Protein AF-A0A7S2EH54-F1 (afdb_monomer_lite)

pLDDT: mean 88.61, std 12.9, range [36.78, 98.75]

Organism: Trieres chinensis (NCBI:txid1514140)

InterPro domains:
  IPR021259 Protein of unknown function DUF2817 [PF10994] (15-222)

Structure (mmCIF, N/CA/C/O backbone):
data_AF-A0A7S2EH54-F1
#
_entry.id   AF-A0A7S2EH54-F1
#
loop_
_atom_site.group_PDB
_atom_site.id
_atom_site.type_symbol
_atom_site.label_atom_id
_atom_site.label_alt_id
_atom_site.label_comp_id
_atom_site.label_asym_id
_atom_site.label_entity_id
_atom_site.label_seq_id
_atom_site.pdbx_PDB_ins_code
_atom_site.Cartn_x
_atom_site.Cartn_y
_atom_site.Cartn_z
_atom_site.occupancy
_atom_site.B_iso_or_equiv
_atom_site.auth_seq_id
_atom_site.auth_comp_id
_atom_site.auth_asym_id
_atom_site.auth_atom_id
_atom_site.pdbx_PDB_model_num
ATOM 1 N N . THR A 1 1 ? 5.092 20.569 33.841 1.00 36.78 1 THR A N 1
ATOM 2 C CA . THR A 1 1 ? 4.070 20.486 32.777 1.00 36.78 1 THR A CA 1
ATOM 3 C C . THR A 1 1 ? 3.754 19.024 32.546 1.00 36.78 1 THR A C 1
ATOM 5 O O . THR A 1 1 ? 4.687 18.279 32.269 1.00 36.78 1 THR A O 1
ATOM 8 N N . PRO A 1 2 ? 2.509 18.553 32.732 1.00 40.72 2 PRO A N 1
ATOM 9 C CA . PRO A 1 2 ? 2.165 17.196 32.328 1.00 40.72 2 PRO A CA 1
ATOM 10 C C . PRO A 1 2 ? 2.279 17.125 30.803 1.00 40.72 2 PRO A C 1
ATOM 12 O O . PRO A 1 2 ? 1.856 18.047 30.107 1.00 40.72 2 PRO A O 1
ATOM 15 N N . ASN A 1 3 ? 2.919 16.073 30.308 1.00 41.09 3 ASN A N 1
ATOM 16 C CA . ASN A 1 3 ? 3.240 15.853 28.902 1.00 41.09 3 ASN A CA 1
ATOM 17 C C . ASN A 1 3 ? 1.941 15.531 28.133 1.00 41.09 3 ASN A C 1
ATOM 19 O O . ASN A 1 3 ? 1.553 14.376 27.985 1.00 41.09 3 ASN A O 1
ATOM 23 N N . LEU A 1 4 ? 1.200 16.572 27.754 1.00 43.97 4 LEU A N 1
ATOM 24 C CA . LEU A 1 4 ? -0.089 16.488 27.070 1.00 43.97 4 LEU A CA 1
ATOM 25 C C . LEU A 1 4 ? 0.141 16.177 25.582 1.00 43.97 4 LEU A C 1
ATOM 27 O O . LEU A 1 4 ? 0.595 17.036 24.835 1.00 43.97 4 LEU A O 1
ATOM 31 N N . GLY A 1 5 ? -0.180 14.951 25.154 1.00 53.94 5 GLY A N 1
ATOM 32 C CA . GLY A 1 5 ? -0.446 14.638 23.741 1.00 53.94 5 GLY A CA 1
ATOM 33 C C . GLY A 1 5 ? 0.639 13.899 22.952 1.00 53.94 5 GLY A C 1
ATOM 34 O O . GLY A 1 5 ? 0.428 13.616 21.775 1.00 53.94 5 GLY A O 1
ATOM 35 N N . ARG A 1 6 ? 1.784 13.537 23.546 1.00 59.50 6 ARG A N 1
ATOM 36 C CA . ARG A 1 6 ? 2.780 12.727 22.827 1.00 59.50 6 ARG A CA 1
ATOM 37 C C . ARG A 1 6 ? 2.358 11.257 22.827 1.00 59.50 6 ARG A C 1
ATOM 39 O O . ARG A 1 6 ? 2.316 10.617 23.873 1.00 59.50 6 ARG A O 1
ATOM 46 N N . ILE A 1 7 ? 2.059 10.717 21.647 1.00 62.12 7 ILE A N 1
ATOM 47 C CA . ILE A 1 7 ? 1.984 9.268 21.451 1.00 62.12 7 ILE A CA 1
ATOM 48 C C . ILE A 1 7 ? 3.420 8.749 21.536 1.00 62.12 7 ILE A C 1
ATOM 50 O O . ILE A 1 7 ? 4.220 8.992 20.630 1.00 62.12 7 ILE A O 1
ATOM 54 N N . ASP A 1 8 ? 3.763 8.069 22.630 1.00 59.09 8 ASP A N 1
ATOM 55 C CA . ASP A 1 8 ? 5.038 7.359 22.740 1.00 59.09 8 ASP A CA 1
ATOM 56 C C . ASP A 1 8 ? 5.025 6.153 21.794 1.00 59.09 8 ASP A C 1
ATOM 58 O O . ASP A 1 8 ? 4.597 5.047 22.125 1.00 59.09 8 ASP A O 1
ATOM 62 N N . ALA A 1 9 ? 5.481 6.392 20.568 1.00 58.97 9 ALA A N 1
ATOM 63 C CA . ALA A 1 9 ? 5.731 5.362 19.579 1.00 58.97 9 ALA A CA 1
ATOM 64 C C . ALA A 1 9 ? 7.143 4.802 19.795 1.00 58.97 9 ALA A C 1
ATOM 66 O O . ALA A 1 9 ? 8.074 5.181 19.086 1.00 58.97 9 ALA A O 1
ATOM 67 N N . GLU A 1 10 ? 7.329 3.913 20.778 1.00 66.81 10 GLU A N 1
ATOM 68 C CA . GLU A 1 10 ? 8.576 3.140 20.858 1.00 66.81 10 GLU A CA 1
ATOM 69 C C . GLU A 1 10 ? 8.753 2.347 19.543 1.00 66.81 10 GLU A C 1
ATOM 71 O O . GLU A 1 10 ? 7.925 1.469 19.250 1.00 66.81 10 GLU A O 1
ATOM 76 N N . PRO A 1 11 ? 9.800 2.622 18.730 1.00 62.00 11 PRO A N 1
ATOM 77 C CA . PRO A 1 11 ? 9.926 2.052 17.387 1.00 62.00 11 PRO A CA 1
ATOM 78 C C . PRO A 1 11 ? 9.959 0.521 17.402 1.00 62.00 11 PRO A C 1
ATOM 80 O O . PRO A 1 11 ? 9.222 -0.121 16.655 1.00 62.00 11 PRO A O 1
ATOM 83 N N . CYS A 1 12 ? 10.716 -0.070 18.331 1.00 62.31 12 CYS A N 1
ATOM 84 C CA . CYS A 1 12 ? 10.857 -1.523 18.459 1.00 62.31 12 CYS A CA 1
ATOM 85 C C . CYS A 1 12 ? 9.532 -2.244 18.743 1.00 62.31 12 CYS A C 1
ATOM 87 O O . CYS A 1 12 ? 9.410 -3.435 18.478 1.00 62.31 12 CYS A O 1
ATOM 89 N N . ARG A 1 13 ? 8.523 -1.539 19.273 1.00 74.06 13 ARG A N 1
ATOM 90 C CA . ARG A 1 13 ? 7.216 -2.135 19.568 1.00 74.06 13 ARG A CA 1
ATOM 91 C C . ARG A 1 13 ? 6.220 -1.988 18.425 1.00 74.06 13 ARG A C 1
ATOM 93 O O . ARG A 1 13 ? 5.207 -2.686 18.437 1.00 74.06 13 ARG A O 1
ATOM 100 N N . SER A 1 14 ? 6.449 -1.070 17.489 1.00 82.12 14 SER A N 1
ATOM 101 C CA . SER A 1 14 ? 5.441 -0.667 16.497 1.00 82.12 14 SER A CA 1
ATOM 102 C C . SER A 1 14 ? 5.774 -1.162 15.090 1.00 82.12 14 SER A C 1
ATOM 104 O O . SER A 1 14 ? 4.867 -1.537 14.355 1.00 82.12 14 SER A O 1
ATOM 106 N N . TYR A 1 15 ? 7.058 -1.247 14.735 1.00 92.00 15 TYR A N 1
ATOM 107 C CA . TYR A 1 15 ? 7.497 -1.787 13.445 1.00 92.00 15 TYR A CA 1
ATOM 108 C C . TYR A 1 15 ? 7.491 -3.309 13.432 1.00 92.00 15 TYR A C 1
ATOM 110 O O . TYR A 1 15 ? 7.870 -3.938 14.418 1.00 92.00 15 TYR A O 1
ATOM 118 N N . SER A 1 16 ? 7.081 -3.877 12.304 1.00 94.69 16 SER A N 1
ATOM 119 C CA . SER A 1 16 ? 7.008 -5.321 12.082 1.00 94.69 16 SER A CA 1
ATOM 120 C C . SER A 1 16 ? 7.876 -5.691 10.893 1.00 94.69 16 SER A C 1
ATOM 122 O O . SER A 1 16 ? 8.012 -4.890 9.966 1.00 94.69 16 SER A O 1
ATOM 124 N N . GLU A 1 17 ? 8.435 -6.893 10.906 1.00 94.12 17 GLU A N 1
ATOM 125 C CA . GLU A 1 17 ? 9.274 -7.379 9.813 1.00 94.12 17 GLU A CA 1
ATOM 126 C C . GLU A 1 17 ? 8.448 -8.084 8.745 1.00 94.12 17 GLU A C 1
ATOM 128 O O . GLU A 1 17 ? 8.834 -8.071 7.582 1.00 94.12 17 GLU A O 1
ATOM 133 N N . THR A 1 18 ? 7.295 -8.654 9.108 1.00 96.88 18 THR A N 1
ATOM 134 C CA . THR A 1 18 ? 6.418 -9.388 8.184 1.00 96.88 18 THR A CA 1
ATOM 135 C C . THR A 1 18 ? 4.992 -8.847 8.192 1.00 96.88 18 THR A C 1
ATOM 137 O O . THR A 1 18 ? 4.528 -8.283 9.185 1.00 96.88 18 THR A O 1
ATOM 140 N N . TYR A 1 19 ? 4.270 -9.031 7.083 1.00 97.50 19 TYR A N 1
ATOM 141 C CA . TYR A 1 19 ? 2.847 -8.688 6.996 1.00 97.50 19 TYR A CA 1
ATOM 142 C C . TYR A 1 19 ? 2.018 -9.368 8.096 1.00 97.50 19 TYR A C 1
ATOM 144 O O . TYR A 1 19 ? 1.168 -8.725 8.705 1.00 97.50 19 TYR A O 1
ATOM 152 N N . TRP A 1 20 ? 2.288 -10.644 8.388 1.00 97.19 20 TRP A N 1
ATOM 153 C CA . TRP A 1 20 ? 1.554 -11.408 9.401 1.00 97.19 20 TRP A CA 1
ATOM 154 C C . TRP A 1 20 ? 1.725 -10.820 10.798 1.00 97.19 20 TRP A C 1
ATOM 156 O O . TRP A 1 20 ? 0.748 -10.662 11.524 1.00 97.19 20 TRP A O 1
ATOM 166 N N . GLU A 1 21 ? 2.950 -10.430 11.143 1.00 97.06 21 GLU A N 1
ATOM 167 C CA . GLU A 1 21 ? 3.245 -9.750 12.400 1.00 97.06 21 GLU A CA 1
ATOM 168 C C . GLU A 1 21 ? 2.584 -8.364 12.467 1.00 97.06 21 GLU A C 1
ATOM 170 O O . GLU A 1 21 ? 1.984 -8.011 13.482 1.00 97.06 21 GLU A O 1
ATOM 175 N N . ALA A 1 22 ? 2.645 -7.591 11.378 1.00 97.62 22 ALA A N 1
ATOM 176 C CA . ALA A 1 22 ? 2.002 -6.282 11.297 1.00 97.62 22 ALA A CA 1
ATOM 177 C C . ALA A 1 22 ? 0.485 -6.386 11.499 1.00 97.62 22 ALA A C 1
ATOM 179 O O . ALA A 1 22 ? -0.103 -5.630 12.275 1.00 97.62 22 ALA A O 1
ATOM 180 N N . ARG A 1 23 ? -0.134 -7.371 10.841 1.00 97.88 23 ARG A N 1
ATOM 181 C CA . ARG A 1 23 ? -1.559 -7.673 10.951 1.00 97.88 23 ARG A CA 1
ATOM 182 C C . ARG A 1 23 ? -1.941 -8.075 12.369 1.00 97.88 23 ARG A C 1
ATOM 184 O O . ARG A 1 23 ? -2.878 -7.506 12.919 1.00 97.88 23 ARG A O 1
ATOM 191 N N . ASP A 1 24 ? -1.222 -9.020 12.964 1.00 97.62 24 ASP A N 1
ATOM 192 C CA . ASP A 1 24 ? -1.495 -9.484 14.326 1.00 97.62 24 ASP A CA 1
ATOM 193 C C . ASP A 1 24 ? -1.417 -8.336 15.344 1.00 97.62 24 ASP A C 1
ATOM 195 O O . ASP A 1 24 ? -2.324 -8.138 16.159 1.00 97.62 24 ASP A O 1
ATOM 199 N N . ARG A 1 25 ? -0.387 -7.490 15.231 1.00 97.50 25 ARG A N 1
ATOM 200 C CA . ARG A 1 25 ? -0.228 -6.306 16.085 1.00 97.50 25 ARG A CA 1
ATOM 201 C C . ARG A 1 25 ? -1.341 -5.283 15.877 1.00 97.50 25 ARG A C 1
ATOM 203 O O . ARG A 1 25 ? -1.807 -4.712 16.865 1.00 97.50 25 ARG A O 1
ATOM 210 N N . PHE A 1 26 ? -1.768 -5.051 14.635 1.00 98.25 26 PHE A N 1
ATOM 211 C CA . PHE A 1 26 ? -2.893 -4.167 14.325 1.00 98.25 26 PHE A CA 1
ATOM 212 C C . PHE A 1 26 ? -4.192 -4.682 14.947 1.00 98.25 26 PHE A C 1
ATOM 214 O O . PHE A 1 26 ? -4.840 -3.941 15.682 1.00 98.25 26 PHE A O 1
ATOM 221 N N . LEU A 1 27 ? -4.538 -5.954 14.729 1.00 98.44 27 LEU A N 1
ATOM 222 C CA . LEU A 1 27 ? -5.759 -6.565 15.264 1.00 98.44 27 LEU A CA 1
ATOM 223 C C . LEU A 1 27 ? -5.763 -6.593 16.794 1.00 98.44 27 LEU A C 1
ATOM 225 O O . LEU A 1 27 ? -6.768 -6.248 17.419 1.00 98.44 27 LEU A O 1
ATOM 229 N N . THR A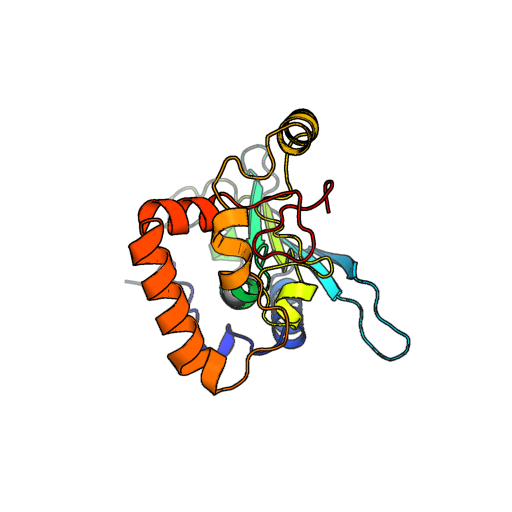 1 28 ? -4.627 -6.936 17.403 1.00 98.06 28 THR A N 1
ATOM 230 C CA . THR A 1 28 ? -4.459 -6.932 18.860 1.00 98.06 28 THR A CA 1
ATOM 231 C C . THR A 1 28 ? -4.644 -5.526 19.430 1.00 98.06 28 THR A C 1
ATOM 233 O O . THR A 1 28 ? -5.401 -5.336 20.382 1.00 98.06 28 THR A O 1
ATOM 236 N N . ALA A 1 29 ? -3.995 -4.518 18.838 1.00 96.88 29 ALA A N 1
ATOM 237 C CA . ALA A 1 29 ? -4.114 -3.135 19.291 1.00 96.88 29 ALA A CA 1
ATOM 238 C C . ALA A 1 29 ? -5.527 -2.570 19.068 1.00 96.88 29 ALA A C 1
ATOM 240 O O . ALA A 1 29 ? -6.046 -1.871 19.935 1.00 96.88 29 ALA A O 1
ATOM 241 N N . ALA A 1 30 ? -6.164 -2.899 17.943 1.00 97.81 30 ALA A N 1
ATOM 242 C CA . ALA A 1 30 ? -7.528 -2.488 17.627 1.00 97.81 30 ALA A CA 1
ATOM 243 C C . ALA A 1 30 ? -8.542 -3.089 18.605 1.00 97.81 30 ALA A C 1
ATOM 245 O O . ALA A 1 30 ? -9.389 -2.369 19.132 1.00 97.81 30 ALA A O 1
ATOM 246 N N . THR A 1 31 ? -8.401 -4.380 18.914 1.00 98.06 31 THR A N 1
ATOM 247 C CA . THR A 1 31 ? -9.229 -5.067 19.913 1.00 98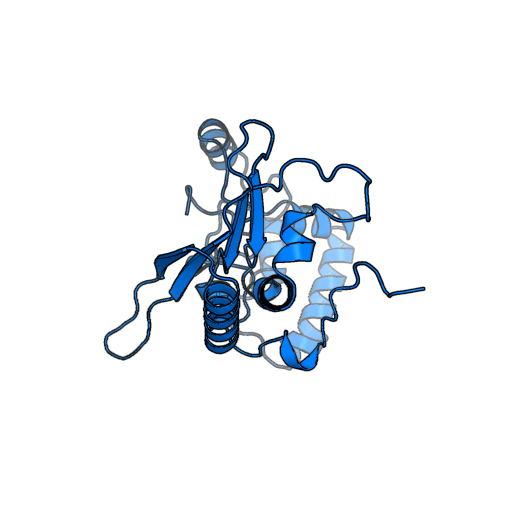.06 31 THR A CA 1
ATOM 248 C C . THR A 1 31 ? -9.057 -4.432 21.292 1.00 98.06 31 THR A C 1
ATOM 250 O O . THR A 1 31 ? -10.045 -4.121 21.953 1.00 98.06 31 THR A O 1
ATOM 253 N N . ALA A 1 32 ? -7.814 -4.166 21.711 1.00 96.31 32 ALA A N 1
ATOM 254 C CA . ALA A 1 32 ? -7.530 -3.504 22.986 1.00 96.31 32 ALA A CA 1
ATOM 255 C C . ALA A 1 32 ? -8.104 -2.077 23.061 1.00 96.31 32 ALA A C 1
ATOM 257 O O . ALA A 1 32 ? -8.493 -1.628 24.136 1.00 96.31 32 ALA A O 1
ATOM 258 N N . ALA A 1 33 ? -8.184 -1.375 21.929 1.00 94.56 33 ALA A N 1
ATOM 259 C CA . ALA A 1 33 ? -8.800 -0.055 21.829 1.00 94.56 33 ALA A CA 1
ATOM 260 C C . ALA A 1 33 ? -10.340 -0.095 21.759 1.00 94.56 33 ALA A C 1
ATOM 262 O O . ALA A 1 33 ? -10.970 0.961 21.720 1.00 94.56 33 ALA A O 1
ATOM 263 N N . GLY A 1 34 ? -10.951 -1.285 21.726 1.00 95.31 34 GLY A N 1
ATOM 264 C CA . GLY A 1 34 ? -12.399 -1.452 21.590 1.00 95.31 34 GLY A CA 1
ATOM 265 C C . GLY A 1 34 ? -12.934 -1.084 20.203 1.00 95.31 34 GLY A C 1
ATOM 266 O O . GLY A 1 34 ? -14.084 -0.665 20.091 1.00 95.31 34 GLY A O 1
ATOM 267 N N . ALA A 1 35 ? -12.109 -1.194 19.157 1.00 97.12 35 ALA A N 1
ATOM 268 C CA . ALA A 1 35 ? -12.536 -0.935 17.787 1.00 97.12 35 ALA A CA 1
ATOM 269 C C . ALA A 1 35 ? -13.420 -2.068 17.240 1.00 97.12 35 ALA A C 1
ATOM 271 O O . ALA A 1 35 ? -13.179 -3.2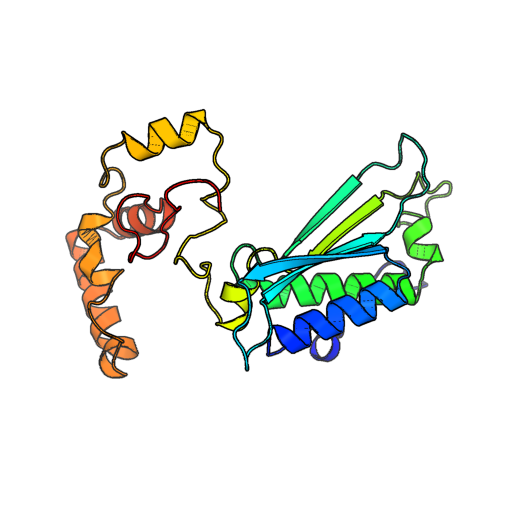48 17.499 1.00 97.12 35 ALA A O 1
ATOM 272 N N . GLU A 1 36 ? -14.400 -1.712 16.413 1.00 98.19 36 GLU A N 1
ATOM 273 C CA . GLU A 1 36 ? -15.131 -2.675 15.589 1.00 98.19 36 GLU A CA 1
ATOM 274 C C . GLU A 1 36 ? -14.221 -3.140 14.447 1.00 98.19 36 GLU A C 1
ATOM 276 O O . GLU A 1 36 ? -13.654 -2.313 13.729 1.00 98.19 36 GLU A O 1
ATOM 281 N N . LEU A 1 37 ? -14.070 -4.454 14.280 1.00 98.56 37 LEU A N 1
ATOM 282 C CA . LEU A 1 37 ? -13.158 -5.048 13.304 1.00 98.56 37 LEU A CA 1
ATOM 283 C C . LEU A 1 37 ? -13.913 -5.709 12.151 1.00 98.56 37 LEU A C 1
ATOM 285 O O . LEU A 1 37 ? -14.905 -6.407 12.349 1.00 98.56 37 LEU A O 1
ATOM 289 N N . THR A 1 38 ? -13.417 -5.518 10.934 1.00 98.44 38 THR A N 1
ATOM 290 C CA . THR A 1 38 ? -13.876 -6.223 9.731 1.00 98.44 38 THR A CA 1
ATOM 291 C C . THR A 1 38 ? -12.670 -6.620 8.893 1.00 98.44 38 THR A C 1
ATOM 293 O O . THR A 1 38 ? -11.814 -5.787 8.622 1.00 98.44 38 THR A O 1
ATOM 296 N N . SER A 1 39 ? -12.610 -7.876 8.458 1.00 98.00 39 SER A N 1
ATOM 297 C CA . SER A 1 39 ? -11.545 -8.382 7.587 1.00 98.00 39 SER A CA 1
ATOM 298 C C . SER A 1 39 ? -12.110 -8.695 6.207 1.00 98.00 39 SER A C 1
ATOM 300 O O . SER A 1 39 ? -13.075 -9.449 6.086 1.00 98.00 39 SER A O 1
ATOM 302 N N . LEU A 1 40 ? -11.499 -8.132 5.170 1.00 97.56 40 LEU A N 1
ATOM 303 C CA . LEU A 1 40 ? -11.848 -8.358 3.771 1.00 97.56 40 LEU A CA 1
ATOM 304 C C . LEU A 1 40 ? -10.774 -9.243 3.133 1.00 97.56 40 LEU A C 1
ATOM 306 O O . LEU A 1 40 ? -9.598 -8.885 3.141 1.00 97.56 40 LEU A O 1
ATOM 310 N N . GLU A 1 41 ? -11.157 -10.400 2.591 1.00 97.00 41 GLU A N 1
ATOM 311 C CA . GLU A 1 41 ? -10.250 -11.233 1.789 1.00 97.00 41 GLU A CA 1
ATOM 312 C C . GLU A 1 41 ? -9.933 -10.505 0.476 1.00 97.00 41 GLU A C 1
ATOM 314 O O . GLU A 1 41 ? -10.838 -10.243 -0.312 1.00 97.00 41 GLU A O 1
ATOM 319 N N . VAL A 1 42 ? -8.656 -10.169 0.260 1.00 96.31 42 VAL A N 1
ATOM 320 C CA . VAL A 1 42 ? -8.176 -9.523 -0.975 1.00 96.31 42 VAL A CA 1
ATOM 321 C C . VAL A 1 42 ? -7.615 -10.576 -1.919 1.00 96.31 42 VAL A C 1
ATOM 323 O O . VAL A 1 42 ? -8.005 -10.657 -3.077 1.00 96.31 42 VAL A O 1
ATOM 326 N N . VAL A 1 43 ? -6.739 -11.439 -1.400 1.00 96.00 43 VAL A N 1
ATOM 327 C CA . VAL A 1 43 ? -6.176 -12.559 -2.156 1.00 96.00 43 VAL A CA 1
ATOM 328 C C . VAL A 1 43 ? -6.420 -13.835 -1.374 1.00 96.00 43 VAL A C 1
ATOM 330 O O . VAL A 1 43 ? -5.953 -13.990 -0.242 1.00 96.00 43 VAL A O 1
ATOM 333 N N . ARG A 1 44 ? -7.151 -14.758 -1.994 1.00 94.12 44 ARG A N 1
ATOM 334 C CA . ARG A 1 44 ? -7.462 -16.056 -1.407 1.00 94.12 44 ARG A CA 1
ATOM 335 C C . ARG A 1 44 ? -6.203 -16.906 -1.246 1.00 94.12 44 ARG A C 1
ATOM 337 O O . ARG A 1 44 ? -5.420 -17.059 -2.182 1.00 94.12 44 ARG A O 1
ATOM 344 N N . GLY A 1 45 ? -6.053 -17.490 -0.064 1.00 88.81 45 GLY A N 1
ATOM 345 C CA . GLY A 1 45 ? -5.010 -18.452 0.256 1.00 88.81 45 GLY A CA 1
ATOM 346 C C . GLY A 1 45 ? -5.202 -19.801 -0.440 1.00 88.81 45 GLY A C 1
ATOM 347 O O . GLY A 1 45 ? -6.293 -20.160 -0.889 1.00 88.81 45 GLY A O 1
ATOM 348 N N . GLY A 1 46 ? -4.117 -20.564 -0.540 1.00 86.69 46 GLY A N 1
ATOM 349 C CA . GLY A 1 46 ? -4.142 -21.947 -1.002 1.00 86.69 46 GLY A CA 1
ATOM 350 C C . GLY A 1 46 ? -4.480 -22.920 0.128 1.00 86.69 46 GLY A C 1
ATOM 351 O O . GLY A 1 46 ? -4.725 -22.535 1.265 1.00 86.69 46 GLY A O 1
ATOM 352 N N . LYS A 1 47 ? -4.433 -24.222 -0.172 1.00 84.38 47 LYS A N 1
ATOM 353 C CA . LYS A 1 47 ? -4.660 -25.286 0.823 1.00 84.38 47 LYS A CA 1
ATOM 354 C C . LYS A 1 47 ? -3.728 -25.175 2.040 1.00 84.38 47 LYS A C 1
ATOM 356 O O . LYS A 1 47 ? -4.162 -25.436 3.156 1.00 84.38 47 LYS A O 1
ATOM 361 N N . ASP A 1 48 ? -2.483 -24.765 1.802 1.00 87.25 48 ASP A N 1
ATOM 362 C CA . ASP A 1 48 ? -1.421 -24.689 2.810 1.00 87.25 48 ASP A CA 1
ATOM 363 C C . ASP A 1 48 ? -0.909 -23.250 3.027 1.00 87.25 48 ASP A C 1
ATOM 365 O O . ASP A 1 48 ? 0.116 -23.050 3.677 1.00 87.25 48 ASP A O 1
ATOM 369 N N . SER A 1 49 ? -1.590 -22.233 2.477 1.00 85.19 49 SER A N 1
ATOM 370 C CA . SER A 1 49 ? -1.201 -20.827 2.641 1.00 85.19 49 SER A CA 1
ATOM 371 C C . SER A 1 49 ? -2.379 -19.953 3.082 1.00 85.19 49 SER A C 1
ATOM 373 O O . SER A 1 49 ? -3.471 -20.072 2.531 1.00 85.19 49 SER A O 1
ATOM 375 N N . PRO A 1 50 ? -2.185 -19.062 4.070 1.00 91.31 50 PRO A N 1
ATOM 376 C CA . PRO A 1 50 ? -3.240 -18.160 4.527 1.00 91.31 50 PRO A CA 1
ATOM 377 C C . PRO A 1 50 ? -3.622 -17.127 3.455 1.00 91.31 50 PRO A C 1
ATOM 379 O O . PRO A 1 50 ? -2.784 -16.708 2.655 1.00 91.31 50 PRO A O 1
ATOM 382 N N . SER A 1 51 ? -4.885 -16.689 3.468 1.00 96.00 51 SER A N 1
ATOM 383 C CA . SER A 1 51 ? -5.358 -15.563 2.653 1.00 96.00 51 SER A CA 1
ATOM 384 C C . SER A 1 51 ? -4.726 -14.243 3.100 1.00 96.00 51 SER A C 1
ATOM 386 O O . SER A 1 51 ? -4.498 -14.022 4.291 1.00 96.00 51 SER A O 1
ATOM 388 N N . TYR A 1 52 ? -4.510 -13.334 2.151 1.00 97.88 52 TYR A N 1
ATOM 389 C CA . TYR A 1 52 ? -4.135 -11.952 2.433 1.00 97.88 52 TYR A CA 1
ATOM 390 C C . TYR A 1 52 ? -5.394 -11.104 2.602 1.00 97.88 52 TYR A C 1
ATOM 392 O O . TYR A 1 52 ? -6.253 -11.065 1.716 1.00 97.88 52 TYR A O 1
ATOM 400 N N . THR A 1 53 ? -5.499 -10.414 3.734 1.00 98.19 53 THR A N 1
ATOM 401 C CA . THR A 1 53 ? -6.684 -9.634 4.100 1.00 98.19 53 THR A CA 1
ATOM 402 C C . THR A 1 53 ? -6.381 -8.153 4.276 1.00 98.19 53 THR A C 1
ATOM 404 O O . THR A 1 53 ? -5.312 -7.764 4.751 1.00 98.19 53 THR A O 1
ATOM 407 N N . MET A 1 54 ? -7.365 -7.331 3.933 1.00 98.56 54 MET A N 1
ATOM 408 C CA . MET A 1 54 ? -7.453 -5.936 4.337 1.00 98.56 54 MET A CA 1
ATOM 409 C C . MET A 1 54 ? -8.328 -5.864 5.587 1.00 98.56 54 MET A C 1
ATOM 411 O O . MET A 1 54 ? -9.519 -6.163 5.542 1.00 98.56 54 MET A O 1
ATOM 415 N N . ASP A 1 55 ? -7.734 -5.495 6.711 1.00 98.62 55 ASP A N 1
ATOM 416 C CA . ASP A 1 55 ? -8.407 -5.379 7.996 1.00 98.62 55 ASP A CA 1
ATOM 417 C C . ASP A 1 55 ? -8.777 -3.913 8.264 1.00 98.62 55 ASP A C 1
ATOM 419 O O . ASP A 1 55 ? -7.973 -2.996 8.093 1.00 98.62 55 ASP A O 1
ATOM 423 N N . VAL A 1 56 ? -10.018 -3.685 8.677 1.00 98.75 56 VAL A N 1
ATOM 424 C CA . VAL A 1 56 ? -10.583 -2.368 8.966 1.00 98.75 56 VAL A CA 1
ATOM 425 C C . VAL A 1 56 ? -10.944 -2.309 10.441 1.00 98.75 56 VAL A C 1
ATOM 427 O O . VAL A 1 56 ? -11.702 -3.150 10.922 1.00 98.75 56 VAL A O 1
ATOM 430 N N . ALA A 1 57 ? -10.412 -1.315 11.149 1.00 98.56 57 ALA A N 1
ATOM 431 C CA . ALA A 1 57 ? -10.751 -1.022 12.537 1.00 98.56 57 ALA A CA 1
ATOM 432 C C . ALA A 1 57 ? -11.516 0.301 12.622 1.00 98.56 57 ALA A C 1
ATOM 434 O O . ALA A 1 57 ? -11.039 1.324 12.127 1.00 98.56 57 ALA A O 1
ATOM 435 N N . VAL A 1 58 ? -12.681 0.292 13.268 1.00 97.75 58 VAL A N 1
ATOM 436 C CA . VAL A 1 58 ? -13.533 1.471 13.445 1.00 97.75 58 VAL A CA 1
ATOM 437 C C . VAL A 1 58 ? -13.639 1.817 14.926 1.00 97.75 58 VAL A C 1
ATOM 439 O O . VAL A 1 58 ? -14.227 1.077 15.711 1.00 97.75 58 VAL A O 1
ATOM 442 N N . LEU A 1 59 ? -13.098 2.972 15.307 1.00 93.75 59 LEU A N 1
ATOM 443 C CA . LEU A 1 59 ? -13.332 3.590 16.610 1.00 93.75 59 LEU A CA 1
ATOM 444 C C . LEU A 1 59 ? -14.488 4.575 16.468 1.00 93.75 59 LEU A C 1
ATOM 446 O O . LEU A 1 59 ? -14.372 5.579 15.762 1.00 93.75 59 LEU A O 1
ATOM 450 N N . ARG A 1 60 ? -15.615 4.281 17.117 1.00 91.00 60 ARG A N 1
ATOM 451 C CA . ARG A 1 60 ? -16.806 5.131 17.040 1.00 91.00 60 ARG A CA 1
ATOM 452 C C . ARG A 1 60 ? -16.570 6.478 17.716 1.00 91.00 60 ARG A C 1
ATOM 454 O O . ARG A 1 60 ? -16.047 6.552 18.828 1.00 91.00 60 ARG A O 1
ATOM 461 N N . GLY A 1 61 ? -16.981 7.527 17.008 1.00 88.00 61 GLY A N 1
ATOM 462 C CA . GLY A 1 61 ? -16.997 8.897 17.499 1.00 88.00 61 GLY A CA 1
ATOM 463 C C . GLY A 1 61 ? -18.046 9.126 18.587 1.00 88.00 61 GLY A C 1
ATOM 464 O O . GLY A 1 61 ? -18.744 8.206 19.011 1.00 88.00 61 GLY A O 1
ATOM 465 N N . SER A 1 62 ? -18.226 10.381 18.994 1.00 82.88 62 SER A N 1
ATOM 466 C CA . SER A 1 62 ? -19.236 10.767 19.992 1.00 82.88 62 SER A CA 1
ATOM 467 C C . SER A 1 62 ? -20.689 10.628 19.511 1.00 82.88 62 SER A C 1
ATOM 469 O O . SER A 1 62 ? -21.605 10.857 20.295 1.00 82.88 62 SER A O 1
ATOM 471 N N . GLY A 1 63 ? -20.916 10.279 18.239 1.00 74.69 63 GLY A N 1
ATOM 472 C CA . GLY A 1 63 ? -22.254 10.096 17.662 1.00 74.69 63 GLY A CA 1
ATOM 473 C C . GLY A 1 63 ? -23.018 11.398 17.393 1.00 74.69 63 GLY A C 1
ATOM 474 O O . GLY A 1 63 ? -24.162 11.345 16.958 1.00 74.69 63 GLY A O 1
ATOM 475 N N . ASP A 1 64 ? -22.395 12.554 17.629 1.00 76.62 64 ASP A N 1
ATOM 476 C CA . ASP A 1 64 ? -22.928 13.871 17.264 1.00 76.62 64 ASP A CA 1
ATOM 477 C C . ASP A 1 64 ? -22.815 14.065 15.742 1.00 76.62 64 ASP A C 1
ATOM 479 O O . ASP A 1 64 ? -21.795 13.701 15.154 1.00 76.62 64 ASP A O 1
ATOM 483 N N . GLU A 1 65 ? -23.808 14.671 15.092 1.00 69.38 65 GLU A N 1
ATOM 484 C CA . GLU A 1 65 ? -23.771 15.006 13.657 1.00 69.38 65 GLU A CA 1
ATOM 485 C C . GLU A 1 65 ? -22.515 15.805 13.264 1.00 69.38 65 GLU A C 1
ATOM 487 O O . GLU A 1 65 ? -22.029 15.705 12.138 1.00 69.38 65 GLU A O 1
ATOM 492 N N . LYS A 1 66 ? -21.946 16.564 14.207 1.00 72.62 66 LYS A N 1
ATOM 493 C CA . LYS A 1 66 ? -20.736 17.375 14.012 1.00 72.62 66 LYS A CA 1
ATOM 494 C C . LYS A 1 66 ? -19.421 16.616 14.218 1.00 72.62 66 LYS A C 1
ATOM 496 O O . LYS A 1 66 ? -18.366 17.196 13.978 1.00 72.62 66 LYS A O 1
ATOM 501 N N . SER A 1 67 ? -19.459 15.360 14.672 1.00 77.75 67 SER A N 1
ATOM 502 C CA . SER A 1 67 ? -18.254 14.575 14.992 1.00 77.75 67 SER A CA 1
ATOM 503 C C . SER A 1 67 ? -17.374 14.298 13.770 1.00 77.75 67 SER A C 1
ATOM 505 O O . SER A 1 67 ? -16.155 14.338 13.879 1.00 77.75 67 SER A O 1
ATOM 507 N N . GLY A 1 68 ? -17.958 14.091 12.589 1.00 87.75 68 GLY A N 1
ATOM 508 C CA . GLY A 1 68 ? -17.207 13.823 11.362 1.00 87.75 68 GLY A CA 1
ATOM 509 C C . GLY A 1 68 ? -16.557 12.431 11.309 1.00 87.75 68 GLY A C 1
ATOM 510 O O . GLY A 1 68 ? -16.708 11.592 12.202 1.00 87.75 68 GLY A O 1
ATOM 511 N N . LEU A 1 69 ? -15.844 12.177 10.210 1.00 91.38 69 LEU A N 1
ATOM 512 C CA . LEU A 1 69 ? -15.209 10.899 9.890 1.00 91.38 69 LEU A CA 1
ATOM 513 C C . LEU A 1 69 ? -13.761 11.133 9.456 1.00 91.38 69 LEU A C 1
ATOM 515 O O . LEU A 1 69 ? -13.504 11.916 8.542 1.00 91.38 69 LEU A O 1
ATOM 519 N N . VAL A 1 70 ? -12.831 10.407 10.069 1.00 93.88 70 VAL A N 1
ATOM 520 C CA . VAL A 1 70 ? -11.427 10.357 9.652 1.00 93.88 70 VAL A CA 1
ATOM 521 C C . VAL A 1 70 ? -11.129 8.959 9.138 1.00 93.88 70 VAL A C 1
ATOM 523 O O . VAL A 1 70 ? -11.306 7.979 9.858 1.00 93.88 70 VAL A O 1
ATOM 526 N N . VAL A 1 71 ? -10.642 8.865 7.902 1.00 96.94 71 VAL A N 1
ATOM 527 C CA . VAL A 1 71 ? -10.163 7.608 7.321 1.00 96.94 71 VAL A CA 1
ATOM 528 C C . VAL A 1 71 ? -8.649 7.682 7.186 1.00 96.94 71 VAL A C 1
ATOM 530 O O . VAL A 1 71 ? -8.127 8.572 6.517 1.00 96.94 71 VAL A O 1
ATOM 533 N N . HIS A 1 72 ? -7.944 6.734 7.797 1.00 97.50 72 HIS A N 1
ATOM 534 C CA . HIS A 1 72 ? -6.511 6.549 7.619 1.00 97.50 72 HIS A CA 1
ATOM 535 C C . HIS A 1 72 ? -6.242 5.167 7.030 1.00 97.50 72 HIS A C 1
ATOM 537 O O . HIS A 1 72 ? -6.276 4.146 7.718 1.00 97.50 72 HIS A O 1
ATOM 543 N N . SER A 1 73 ? -5.872 5.139 5.755 1.00 97.31 73 SER A N 1
ATOM 544 C CA . SER A 1 73 ? -5.399 3.936 5.072 1.00 97.31 73 SER A CA 1
ATOM 545 C C . SER A 1 73 ? -3.881 3.808 5.123 1.00 97.31 73 SER A C 1
ATOM 547 O O . SER A 1 73 ? -3.173 4.815 5.093 1.00 97.31 73 SER A O 1
ATOM 549 N N . SER A 1 74 ? -3.376 2.579 5.167 1.00 97.12 74 SER A N 1
ATOM 550 C CA . SER A 1 74 ? -1.953 2.264 5.036 1.00 97.12 74 SER A CA 1
ATOM 551 C C . SER A 1 74 ? -1.713 1.256 3.911 1.00 97.12 74 SER A C 1
ATOM 553 O O . SER A 1 74 ? -2.614 0.525 3.502 1.00 97.12 74 SER A O 1
ATOM 555 N N . GLY A 1 75 ? -0.486 1.242 3.383 1.00 97.00 75 GLY A N 1
ATOM 556 C CA . GLY A 1 75 ? -0.025 0.213 2.453 1.00 97.00 75 GLY A CA 1
ATOM 557 C C . GLY A 1 75 ? -0.745 0.178 1.108 1.00 97.00 75 GLY A C 1
ATOM 558 O O . GLY A 1 75 ? -0.992 -0.907 0.605 1.00 97.00 75 GLY A O 1
ATOM 559 N N . VAL A 1 76 ? -1.075 1.330 0.512 1.00 97.50 76 VAL A N 1
ATOM 560 C CA . VAL A 1 76 ? -1.468 1.387 -0.915 1.00 97.50 76 VAL A CA 1
ATOM 561 C C . VAL A 1 76 ? -0.304 0.893 -1.780 1.00 97.50 76 VAL A C 1
ATOM 563 O O . VAL A 1 76 ? -0.469 0.021 -2.630 1.00 97.50 76 VAL A O 1
ATOM 566 N N . HIS A 1 77 ? 0.904 1.382 -1.487 1.00 97.50 77 HIS A N 1
ATOM 567 C CA . HIS A 1 77 ? 2.125 0.679 -1.853 1.00 97.50 77 HIS A CA 1
ATOM 568 C C . HIS A 1 77 ? 2.447 -0.328 -0.758 1.00 97.50 77 HIS A C 1
ATOM 570 O O . HIS A 1 77 ? 2.690 0.061 0.385 1.00 97.50 77 HIS A O 1
ATOM 576 N N . GLY A 1 78 ? 2.475 -1.611 -1.104 1.00 97.50 78 GLY A N 1
ATOM 577 C CA . GLY A 1 78 ? 2.585 -2.677 -0.113 1.00 97.50 78 GLY A CA 1
ATOM 578 C C . GLY A 1 78 ? 3.795 -2.530 0.818 1.00 97.50 78 GLY A C 1
ATOM 579 O O . GLY A 1 78 ? 3.646 -2.530 2.036 1.00 97.50 78 GLY A O 1
ATOM 580 N N . VAL A 1 79 ? 4.989 -2.313 0.260 1.00 96.69 79 VAL A N 1
ATOM 581 C CA . VAL A 1 79 ? 6.242 -2.159 1.026 1.00 96.69 79 VAL A CA 1
ATOM 582 C C . VAL A 1 79 ? 6.240 -0.962 1.988 1.00 96.69 79 VAL A C 1
ATOM 584 O O . VAL A 1 79 ? 6.877 -1.006 3.034 1.00 96.69 79 VAL A O 1
ATOM 587 N N . GLU A 1 80 ? 5.491 0.097 1.683 1.00 97.12 80 GLU A N 1
ATOM 588 C CA . GLU A 1 80 ? 5.346 1.272 2.559 1.00 97.12 80 GLU A CA 1
ATOM 589 C C . GLU A 1 80 ? 4.308 1.019 3.675 1.00 97.12 80 GLU A C 1
ATOM 591 O O . GLU A 1 80 ? 4.192 1.794 4.629 1.00 97.12 80 GLU A O 1
ATOM 596 N N . GLY A 1 81 ? 3.573 -0.097 3.588 1.00 97.25 81 GLY A N 1
ATOM 597 C CA . GLY A 1 81 ? 2.586 -0.536 4.567 1.00 97.25 81 GLY A CA 1
ATOM 598 C C . GLY A 1 81 ? 3.167 -0.779 5.955 1.00 97.25 81 GLY A C 1
ATOM 599 O O . GLY A 1 81 ? 2.479 -0.513 6.932 1.00 97.25 81 GLY A O 1
ATOM 600 N N . TYR A 1 82 ? 4.439 -1.176 6.077 1.00 97.56 82 TYR A N 1
ATOM 601 C CA . TYR A 1 82 ? 5.088 -1.389 7.380 1.00 97.56 82 TYR A CA 1
ATOM 602 C C . TYR A 1 82 ? 5.163 -0.108 8.216 1.00 97.56 82 TYR A C 1
ATOM 604 O O . TYR A 1 82 ? 4.833 -0.117 9.402 1.00 97.56 82 TYR A O 1
ATOM 612 N N . SER A 1 83 ? 5.533 1.012 7.591 1.00 96.12 83 SER A N 1
ATOM 613 C CA . SER A 1 83 ? 5.577 2.314 8.260 1.00 96.12 83 SER A CA 1
ATOM 614 C C . SER A 1 83 ? 4.177 2.801 8.629 1.00 96.12 83 SER A C 1
ATOM 616 O O . SER A 1 83 ? 3.957 3.245 9.753 1.00 96.12 83 SER A O 1
ATOM 618 N N . GLY A 1 84 ? 3.210 2.679 7.712 1.00 96.56 84 GLY A N 1
ATOM 619 C CA . GLY A 1 84 ? 1.821 3.065 7.985 1.00 96.56 84 GLY A CA 1
ATOM 620 C C . GLY A 1 84 ? 1.165 2.206 9.070 1.00 96.56 84 GLY A C 1
ATOM 621 O O . GLY A 1 84 ? 0.477 2.731 9.943 1.00 96.56 84 GLY A O 1
ATOM 622 N N . SER A 1 85 ? 1.436 0.902 9.062 1.00 97.62 85 SER A N 1
ATOM 623 C CA . SER A 1 85 ? 0.995 -0.047 10.085 1.00 97.62 85 SER A CA 1
ATOM 624 C C . SER A 1 85 ? 1.549 0.314 11.459 1.00 97.62 85 SER A C 1
ATOM 626 O O . SER A 1 85 ? 0.791 0.397 12.423 1.00 97.62 85 SER A O 1
ATOM 628 N N . ALA A 1 86 ? 2.843 0.637 11.549 1.00 96.69 86 ALA A N 1
ATOM 629 C CA . ALA A 1 86 ? 3.456 1.052 12.806 1.00 96.69 86 ALA A CA 1
ATOM 630 C C . ALA A 1 86 ? 2.779 2.301 13.400 1.00 96.69 86 ALA A C 1
ATOM 632 O O . ALA A 1 86 ? 2.525 2.345 14.605 1.00 96.69 86 ALA A O 1
ATOM 633 N N . VAL A 1 87 ? 2.436 3.288 12.562 1.00 96.19 87 VAL A N 1
ATOM 634 C CA . VAL A 1 87 ? 1.688 4.487 12.984 1.00 96.19 87 VAL A CA 1
ATOM 635 C C . VAL A 1 87 ? 0.296 4.115 13.500 1.00 96.19 87 VAL A C 1
ATOM 637 O O . VAL A 1 87 ? -0.088 4.550 14.587 1.00 96.19 87 VAL A O 1
ATOM 640 N N . GLN A 1 88 ? -0.440 3.274 12.767 1.00 97.19 88 GLN A N 1
ATOM 641 C CA . GLN A 1 88 ? -1.772 2.809 13.169 1.00 97.19 88 GLN A CA 1
ATOM 642 C C . GLN A 1 88 ? -1.729 2.033 14.496 1.00 97.19 88 GLN A C 1
ATOM 644 O O . GLN A 1 88 ? -2.530 2.302 15.389 1.00 97.19 88 GLN A O 1
ATOM 649 N N . VAL A 1 89 ? -0.767 1.122 14.670 1.00 97.19 89 VAL A N 1
ATOM 650 C CA . VAL A 1 89 ? -0.571 0.346 15.907 1.00 97.19 89 VAL A CA 1
ATOM 651 C C . VAL A 1 89 ? -0.235 1.256 17.089 1.00 97.19 89 VAL A C 1
ATOM 653 O O . VAL A 1 89 ? -0.805 1.090 18.168 1.00 97.19 89 VAL A O 1
ATOM 656 N N . ALA A 1 90 ? 0.671 2.221 16.908 1.00 94.75 90 ALA A N 1
ATOM 657 C CA . ALA A 1 90 ? 1.032 3.170 17.961 1.00 94.75 90 ALA A CA 1
ATOM 658 C C . ALA A 1 90 ? -0.177 4.013 18.396 1.00 94.75 90 ALA A C 1
ATOM 660 O O . ALA A 1 90 ? -0.427 4.169 19.593 1.00 94.75 90 ALA A O 1
ATOM 661 N N . PHE A 1 91 ? -0.964 4.491 17.430 1.00 93.69 91 PHE A N 1
ATOM 662 C CA . PHE A 1 91 ? -2.202 5.215 17.692 1.00 93.69 91 PHE A CA 1
ATOM 663 C C . PHE A 1 91 ? -3.224 4.361 18.458 1.00 93.69 91 PHE A C 1
ATOM 665 O O . PHE A 1 91 ? -3.719 4.787 19.501 1.00 93.69 91 PHE A O 1
ATOM 672 N N . LEU A 1 92 ? -3.495 3.137 17.997 1.00 95.06 92 LEU A N 1
ATOM 673 C CA . LEU A 1 92 ? -4.449 2.225 18.636 1.00 95.06 92 LEU A CA 1
ATOM 674 C C . LEU A 1 92 ? -4.046 1.878 20.073 1.00 95.06 92 LEU A C 1
ATOM 676 O O . LEU A 1 92 ? -4.879 1.893 20.975 1.00 95.06 92 LEU A O 1
ATOM 680 N N . ARG A 1 93 ? -2.757 1.633 20.326 1.00 93.88 93 ARG A N 1
ATOM 681 C CA . ARG A 1 93 ? -2.256 1.399 21.689 1.00 93.88 93 ARG A CA 1
ATOM 682 C C . ARG A 1 93 ? -2.404 2.624 22.579 1.00 93.88 93 ARG A C 1
ATOM 684 O O . ARG A 1 93 ? -2.759 2.482 23.746 1.00 93.88 93 ARG A O 1
ATOM 691 N N . HIS A 1 94 ? -2.148 3.818 22.047 1.00 90.00 94 HIS A N 1
ATOM 692 C CA . HIS A 1 94 ? -2.395 5.044 22.797 1.00 90.00 94 HIS A CA 1
ATOM 693 C C . HIS A 1 94 ? -3.877 5.186 23.145 1.00 90.00 94 HIS A C 1
ATOM 695 O O . HIS A 1 94 ? -4.188 5.496 24.293 1.00 90.00 94 HIS A O 1
ATOM 701 N N . ALA A 1 95 ? -4.769 4.900 22.193 1.00 89.94 95 ALA A N 1
ATOM 702 C CA . ALA A 1 95 ? -6.210 4.929 22.403 1.00 89.94 95 ALA A CA 1
ATOM 703 C C . ALA A 1 95 ? -6.672 3.923 23.467 1.00 89.94 95 ALA A C 1
ATOM 705 O O . ALA A 1 95 ? -7.458 4.286 24.337 1.00 89.94 95 ALA A O 1
ATOM 706 N N . ALA A 1 96 ? -6.129 2.703 23.455 1.00 91.69 96 ALA A N 1
ATOM 707 C CA . ALA A 1 96 ? -6.414 1.681 24.461 1.00 91.69 96 ALA A CA 1
ATOM 708 C C . ALA A 1 96 ? -5.981 2.110 25.874 1.00 91.69 96 ALA A C 1
ATOM 710 O O . ALA A 1 96 ? -6.723 1.936 26.837 1.00 91.69 96 ALA A O 1
ATOM 711 N N . SER A 1 97 ? -4.793 2.708 26.002 1.00 90.06 97 SER A N 1
ATOM 712 C CA . SER A 1 97 ? -4.259 3.155 27.296 1.00 90.06 97 SER A CA 1
ATOM 713 C C . SER A 1 97 ? -4.857 4.478 27.784 1.00 90.06 97 SER A C 1
ATOM 715 O O . SER A 1 97 ? -4.790 4.778 28.973 1.00 90.06 97 SER A O 1
ATOM 717 N N . ASN A 1 98 ? -5.415 5.293 26.883 1.00 85.25 98 ASN A N 1
ATOM 718 C CA . ASN A 1 98 ? -5.904 6.642 27.178 1.00 85.25 98 ASN A CA 1
ATOM 719 C C . ASN A 1 98 ? -7.276 6.899 26.520 1.00 85.25 98 ASN A C 1
ATOM 721 O O . ASN A 1 98 ? -7.429 7.852 25.753 1.00 85.25 98 ASN A O 1
ATOM 725 N N . PRO A 1 99 ? -8.315 6.100 26.815 1.00 79.62 99 PRO A N 1
ATOM 726 C CA . PRO A 1 99 ? -9.612 6.217 26.137 1.00 79.62 99 PRO A CA 1
ATOM 727 C C . PRO A 1 99 ? -10.242 7.610 26.304 1.00 79.62 99 PRO A C 1
ATOM 729 O O . PRO A 1 99 ? -10.888 8.142 25.401 1.00 79.62 99 PRO A O 1
ATOM 732 N N . GLU A 1 100 ? -9.994 8.243 27.449 1.00 76.38 100 GLU A N 1
ATOM 733 C CA . GLU A 1 100 ? -10.483 9.577 27.778 1.00 76.38 100 GLU A CA 1
ATOM 734 C C . GLU A 1 100 ? -9.716 10.716 27.089 1.00 76.38 100 GLU A C 1
ATOM 736 O O . GLU A 1 100 ? -10.267 11.810 26.969 1.00 76.38 100 GLU A O 1
ATOM 741 N N . SER A 1 101 ? -8.467 10.501 26.645 1.00 71.31 101 SER A N 1
ATOM 742 C CA . SER A 1 101 ? -7.708 11.523 25.902 1.00 71.31 101 SER A CA 1
ATOM 743 C C . SER A 1 101 ? -8.202 11.620 24.462 1.00 71.31 101 SER A C 1
ATOM 745 O O . SER A 1 101 ? -8.397 12.719 23.947 1.00 71.31 101 SER A O 1
ATOM 747 N N . ILE A 1 102 ? -8.481 10.466 23.852 1.00 70.00 102 ILE A N 1
ATOM 748 C CA . ILE A 1 102 ? -9.027 10.352 22.503 1.00 70.00 102 ILE A CA 1
ATOM 749 C C . ILE A 1 102 ? -10.410 11.010 22.436 1.00 70.00 102 ILE A C 1
ATOM 751 O O . ILE A 1 102 ? -10.644 11.869 21.591 1.00 70.00 102 ILE A O 1
ATOM 755 N N . ARG A 1 103 ? -11.296 10.708 23.394 1.00 66.88 103 ARG A N 1
ATOM 756 C CA . ARG A 1 103 ? -12.653 11.285 23.465 1.00 66.88 103 ARG A CA 1
ATOM 757 C C . ARG A 1 103 ? -12.687 12.798 23.678 1.00 66.88 103 ARG A C 1
ATOM 759 O O . ARG A 1 103 ? -13.672 13.431 23.313 1.00 66.88 103 ARG A O 1
ATOM 766 N N . ARG A 1 104 ? -11.637 13.379 24.266 1.00 62.28 104 ARG A N 1
ATOM 767 C CA . ARG A 1 104 ? -11.528 14.823 24.525 1.00 62.28 104 ARG A CA 1
ATOM 768 C C . ARG A 1 104 ? -10.878 15.607 23.380 1.00 62.28 104 ARG A C 1
ATOM 770 O O . ARG A 1 104 ? -10.572 16.773 23.568 1.00 62.28 104 ARG A O 1
ATOM 777 N N . GLY A 1 105 ? -10.665 15.009 22.207 1.00 55.50 105 GLY A N 1
ATOM 778 C CA . GLY A 1 105 ? -10.342 15.766 20.991 1.00 55.50 105 GLY A CA 1
ATOM 779 C C . GLY A 1 105 ? -9.017 16.540 21.002 1.00 55.50 105 GLY A C 1
ATOM 780 O O . GLY A 1 105 ? -8.873 17.457 20.203 1.00 55.50 105 GLY A O 1
ATOM 781 N N . GLY A 1 106 ? -8.058 16.170 21.858 1.00 54.66 106 GLY A N 1
ATOM 782 C CA . GLY A 1 106 ? -6.769 16.861 21.960 1.00 54.66 106 GLY A CA 1
ATOM 783 C C . GLY A 1 106 ? -6.859 18.269 22.570 1.00 54.66 106 GLY A C 1
ATOM 784 O O . GLY A 1 106 ? -7.879 18.942 22.535 1.00 54.66 106 GLY A O 1
ATOM 785 N N . ASP A 1 107 ? -5.749 18.706 23.159 1.00 48.41 107 ASP A N 1
ATOM 786 C CA . ASP A 1 107 ? -5.452 20.119 23.441 1.00 48.41 107 ASP A CA 1
ATOM 787 C C . ASP A 1 107 ? -6.144 20.773 24.642 1.00 48.41 107 ASP A C 1
ATOM 789 O O . ASP A 1 107 ? -6.229 21.993 24.693 1.00 48.41 107 ASP A O 1
ATOM 793 N N . GLY A 1 108 ? -6.607 20.022 25.650 1.00 51.09 108 GLY A N 1
ATOM 794 C CA . GLY A 1 108 ? -7.009 20.616 26.941 1.00 51.09 108 GLY A CA 1
ATOM 795 C C . GLY A 1 108 ? -8.040 21.752 26.835 1.00 51.09 108 GLY A C 1
ATOM 796 O O . GLY A 1 108 ? -8.138 22.579 27.743 1.00 51.09 108 GLY A O 1
ATOM 797 N N . ALA A 1 109 ? -8.776 21.811 25.721 1.00 51.56 109 ALA A N 1
ATOM 798 C CA . ALA A 1 109 ? -9.739 22.853 25.452 1.00 51.56 109 ALA A CA 1
ATOM 799 C C . ALA A 1 109 ? -10.876 22.728 26.465 1.00 51.56 109 ALA A C 1
ATOM 801 O O . ALA A 1 109 ? -11.403 21.640 26.703 1.00 51.56 109 ALA A O 1
ATOM 802 N N . SER A 1 110 ? -11.282 23.857 27.044 1.00 52.41 110 SER A N 1
ATOM 803 C CA . SER A 1 110 ? -12.346 23.942 28.053 1.00 52.41 110 SER A CA 1
ATOM 804 C C . SER A 1 110 ? -13.707 23.414 27.565 1.00 52.41 110 SER A C 1
ATOM 806 O O . SER A 1 110 ? -14.637 23.261 28.353 1.00 52.41 110 SER A O 1
ATOM 808 N N . SER A 1 111 ? -13.838 23.131 26.266 1.00 54.09 111 SER A N 1
ATOM 809 C CA . SER A 1 111 ? -14.910 22.337 25.669 1.00 54.09 111 SER A CA 1
ATO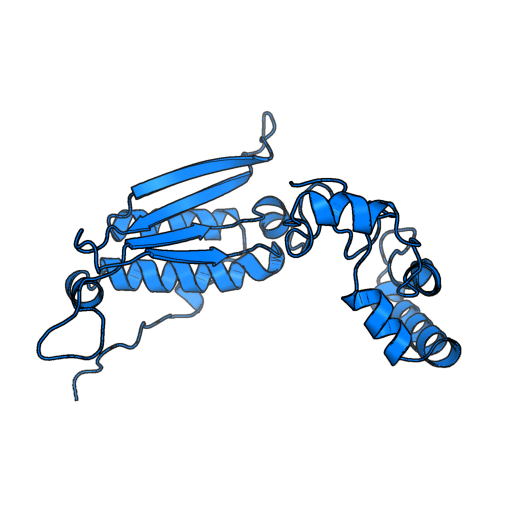M 810 C C . SER A 1 111 ? -14.337 21.525 24.511 1.00 54.09 111 SER A C 1
ATOM 812 O O . SER A 1 111 ? -14.159 22.080 23.425 1.00 54.09 111 SER A O 1
ATOM 814 N N . PRO A 1 112 ? -14.013 20.240 24.713 1.00 61.03 112 PRO A N 1
ATOM 815 C CA . PRO A 1 112 ? -13.633 19.391 23.603 1.00 61.03 112 PRO A CA 1
ATOM 816 C C . PRO A 1 112 ? -14.834 19.252 22.664 1.00 61.03 112 PRO A C 1
ATOM 818 O O . PRO A 1 112 ? -15.938 18.918 23.096 1.00 61.03 112 PRO A O 1
ATOM 821 N N . GLY A 1 113 ? -14.631 19.578 21.387 1.00 66.00 113 GLY A N 1
ATOM 822 C CA . GLY A 1 113 ? -15.625 19.321 20.350 1.00 66.00 113 GLY A CA 1
ATOM 823 C C . GLY A 1 113 ? -15.923 17.819 20.218 1.00 66.00 113 GLY A C 1
ATOM 824 O O . GLY A 1 113 ? -15.221 16.989 20.801 1.00 66.00 113 GLY A O 1
ATOM 825 N N . PRO A 1 114 ? -16.963 17.445 19.460 1.00 73.88 114 PRO A N 1
ATOM 826 C CA . PRO A 1 114 ? -17.332 16.046 19.288 1.00 73.88 114 PRO A CA 1
ATOM 827 C C . PRO A 1 114 ? -16.201 15.250 18.619 1.00 73.88 114 PRO A C 1
ATOM 829 O O . PRO A 1 114 ? -15.633 15.678 17.617 1.00 73.88 114 PRO A O 1
ATOM 832 N N . PHE A 1 115 ? -15.870 14.086 19.182 1.00 81.44 115 PHE A N 1
ATOM 833 C CA . PHE A 1 115 ? -14.795 13.223 18.688 1.00 81.44 115 PHE A CA 1
ATOM 834 C C . PHE A 1 115 ? -15.224 12.488 17.404 1.00 81.44 115 PHE A C 1
ATOM 836 O O . PHE A 1 115 ? -16.277 11.843 17.437 1.00 81.44 115 PHE A O 1
ATOM 843 N N . PRO A 1 116 ? -14.445 12.534 16.301 1.00 89.19 116 PRO A N 1
ATOM 844 C CA . PRO A 1 116 ? -14.794 11.866 15.048 1.00 89.19 116 PRO A CA 1
ATOM 845 C C . PRO A 1 116 ? -14.815 10.349 15.162 1.00 89.19 116 PRO A C 1
ATOM 847 O O . PRO A 1 116 ? -14.098 9.751 15.960 1.00 89.19 116 PRO A O 1
ATOM 850 N N . THR A 1 117 ? -15.578 9.709 14.277 1.00 92.25 117 THR A N 1
ATOM 851 C CA . THR A 1 117 ? -15.357 8.284 14.005 1.00 92.25 117 THR A CA 1
ATOM 852 C C . THR A 1 117 ? -14.035 8.132 13.257 1.00 92.25 117 THR A C 1
ATOM 854 O O . THR A 1 117 ? -13.805 8.823 12.265 1.00 92.25 117 THR A O 1
ATOM 857 N N . ILE A 1 118 ? -13.168 7.232 13.717 1.00 95.00 118 ILE A N 1
ATOM 858 C CA . ILE A 1 118 ? -11.876 6.952 13.084 1.00 95.00 118 ILE A CA 1
ATOM 859 C C . ILE A 1 118 ? -11.925 5.567 12.453 1.00 95.00 118 ILE A C 1
ATOM 861 O O . ILE A 1 118 ? -12.188 4.579 13.133 1.00 95.00 118 ILE A O 1
ATOM 865 N N . VAL A 1 119 ? -11.638 5.502 11.156 1.00 97.94 119 VAL A N 1
ATOM 866 C CA . VAL A 1 119 ? -11.538 4.267 10.378 1.00 97.94 119 VAL A CA 1
ATOM 867 C C . VAL A 1 119 ? -10.087 4.069 9.970 1.00 97.94 119 VAL A C 1
ATOM 869 O O . VAL A 1 119 ? -9.520 4.883 9.240 1.00 97.94 119 VAL A O 1
ATOM 872 N N . LEU A 1 120 ? -9.481 2.982 10.430 1.00 98.62 120 LEU A N 1
ATOM 873 C CA . LEU A 1 120 ? -8.124 2.588 10.070 1.00 98.62 120 LEU A CA 1
ATOM 874 C C . LEU A 1 120 ? -8.186 1.395 9.120 1.00 98.62 120 LEU A C 1
ATOM 876 O O . LEU A 1 120 ? -8.792 0.384 9.458 1.00 98.62 120 LEU A O 1
ATOM 880 N N . VAL A 1 121 ? -7.545 1.503 7.957 1.00 98.69 121 VAL A N 1
ATOM 881 C CA . VAL A 1 121 ? -7.461 0.421 6.963 1.00 98.69 121 VAL A CA 1
ATOM 882 C C . VAL A 1 121 ? -6.029 -0.113 6.931 1.00 98.69 121 VAL A C 1
ATOM 884 O O . VAL A 1 121 ? -5.110 0.631 6.575 1.00 98.69 121 VAL A O 1
ATOM 887 N N . HIS A 1 122 ? -5.847 -1.376 7.317 1.00 98.19 122 HIS A N 1
ATOM 888 C CA . HIS A 1 122 ? -4.576 -2.092 7.429 1.00 98.19 122 HIS A CA 1
ATOM 889 C C . HIS A 1 122 ? -4.633 -3.439 6.686 1.00 98.19 122 HIS A C 1
ATOM 891 O O . HIS A 1 122 ? -5.228 -4.400 7.152 1.00 98.19 122 HIS A O 1
ATOM 897 N N . ALA A 1 123 ? -3.985 -3.620 5.550 1.00 95.88 123 ALA A N 1
ATOM 898 C CA . ALA A 1 123 ? -3.410 -2.622 4.663 1.00 95.88 123 ALA A CA 1
ATOM 899 C C . ALA A 1 123 ? -4.101 -2.762 3.304 1.00 95.88 123 ALA A C 1
ATOM 901 O O . ALA A 1 123 ? -4.626 -3.828 2.990 1.00 95.88 123 ALA A O 1
ATOM 902 N N . VAL A 1 124 ? -4.115 -1.695 2.506 1.00 98.00 124 VAL A N 1
ATOM 903 C CA . VAL A 1 124 ? -4.832 -1.666 1.220 1.00 98.00 124 VAL A CA 1
ATOM 904 C C . VAL A 1 124 ? -4.284 -2.714 0.241 1.00 98.00 124 VAL A C 1
ATOM 906 O O . VAL A 1 124 ? -5.053 -3.372 -0.447 1.00 98.00 124 VAL A O 1
ATOM 909 N N . ASN A 1 125 ? -2.965 -2.912 0.217 1.00 98.06 125 ASN A N 1
ATOM 910 C CA . ASN A 1 125 ? -2.280 -3.914 -0.596 1.00 98.06 125 ASN A CA 1
ATOM 911 C C . ASN A 1 125 ? -1.569 -4.950 0.299 1.00 98.06 125 ASN A C 1
ATOM 913 O O . ASN A 1 125 ? -0.344 -4.878 0.485 1.00 98.06 125 ASN A O 1
ATOM 917 N N . PRO A 1 126 ? -2.308 -5.912 0.883 1.00 97.94 126 PRO A N 1
ATOM 918 C CA . PRO A 1 126 ? -1.727 -6.869 1.819 1.00 97.94 126 PRO A CA 1
ATOM 919 C C . PRO A 1 126 ? -0.750 -7.833 1.127 1.00 97.94 126 PRO A C 1
ATOM 921 O O . PRO A 1 126 ? 0.282 -8.175 1.707 1.00 97.94 126 PRO A O 1
ATOM 924 N N . TYR A 1 127 ? -1.000 -8.194 -0.138 1.00 97.56 127 TYR A N 1
ATOM 925 C CA . TYR A 1 127 ? -0.079 -9.009 -0.936 1.00 97.56 127 TYR A CA 1
ATOM 926 C C . TYR A 1 127 ? 1.257 -8.291 -1.165 1.00 97.56 127 TYR A C 1
ATOM 928 O O . TYR A 1 127 ? 2.326 -8.821 -0.858 1.00 97.56 127 TYR A O 1
ATOM 936 N N . GLY A 1 128 ? 1.219 -7.049 -1.658 1.00 97.69 128 GLY A N 1
ATOM 937 C CA . GLY A 1 128 ? 2.424 -6.257 -1.887 1.00 97.69 128 GLY A CA 1
ATOM 938 C C . GLY A 1 128 ? 3.241 -6.085 -0.609 1.00 97.69 128 GLY A C 1
ATOM 939 O O . GLY A 1 128 ? 4.464 -6.209 -0.638 1.00 97.69 128 GLY A O 1
ATOM 940 N N . MET A 1 129 ? 2.573 -5.867 0.528 1.00 98.12 129 MET A N 1
ATOM 941 C CA . MET A 1 129 ? 3.232 -5.757 1.829 1.00 98.12 129 MET A CA 1
ATOM 942 C C . MET A 1 129 ? 3.945 -7.056 2.212 1.00 98.12 129 MET A C 1
ATOM 944 O O . MET A 1 129 ? 5.134 -7.025 2.535 1.00 98.12 129 MET A O 1
ATOM 948 N N . ALA A 1 130 ? 3.264 -8.198 2.100 1.00 97.44 130 ALA A N 1
ATOM 949 C CA . ALA A 1 130 ? 3.826 -9.510 2.418 1.00 97.44 130 ALA A CA 1
ATOM 950 C C . ALA A 1 130 ? 5.032 -9.896 1.548 1.00 97.44 130 ALA A C 1
ATOM 952 O O . ALA A 1 130 ? 5.895 -10.648 1.994 1.00 97.44 130 ALA A O 1
ATOM 953 N N . HIS A 1 131 ? 5.108 -9.363 0.328 1.00 96.31 131 HIS A N 1
ATOM 954 C CA . HIS A 1 131 ? 6.184 -9.641 -0.622 1.00 96.31 131 HIS A CA 1
ATOM 955 C C . HIS A 1 131 ? 7.216 -8.508 -0.754 1.00 96.31 131 HIS A C 1
ATOM 957 O O . HIS A 1 131 ? 8.064 -8.578 -1.640 1.00 96.31 131 HIS A O 1
ATOM 963 N N . TYR A 1 132 ? 7.173 -7.479 0.104 1.00 96.56 132 TYR A N 1
ATOM 964 C CA . TYR A 1 132 ? 8.053 -6.294 0.052 1.00 96.56 132 TYR A CA 1
ATOM 965 C C . TYR A 1 132 ? 8.041 -5.577 -1.305 1.00 96.56 132 TYR A C 1
ATOM 967 O O . TYR A 1 132 ? 9.062 -5.107 -1.810 1.00 96.56 132 TYR A O 1
ATOM 975 N N . ARG A 1 133 ? 6.861 -5.486 -1.918 1.00 95.38 133 ARG A N 1
ATOM 976 C CA . ARG A 1 133 ? 6.650 -4.870 -3.228 1.00 95.38 133 ARG A CA 1
ATOM 977 C C . ARG A 1 133 ? 5.719 -3.675 -3.128 1.00 95.38 133 ARG A C 1
ATOM 979 O O . ARG A 1 133 ? 4.831 -3.598 -2.286 1.00 95.38 133 ARG A O 1
ATOM 986 N N . ARG A 1 134 ? 5.912 -2.731 -4.045 1.00 96.19 134 ARG A N 1
ATOM 987 C CA . ARG A 1 134 ? 5.013 -1.589 -4.233 1.00 96.19 134 ARG A CA 1
ATOM 988 C C . ARG A 1 134 ? 3.637 -2.020 -4.756 1.00 96.19 134 ARG A C 1
ATOM 990 O O . ARG A 1 134 ? 2.630 -1.472 -4.329 1.00 96.19 134 ARG A O 1
ATOM 997 N N . PHE A 1 135 ? 3.617 -2.973 -5.679 1.00 96.62 135 PHE A N 1
ATOM 998 C CA . PHE A 1 135 ? 2.456 -3.336 -6.497 1.00 96.62 135 PHE A CA 1
ATOM 999 C C . PHE A 1 135 ? 1.641 -4.485 -5.887 1.00 96.62 135 PHE A C 1
ATOM 1001 O O . PHE A 1 135 ? 2.145 -5.181 -5.001 1.00 96.62 135 PHE A O 1
ATOM 1008 N N . ASN A 1 136 ? 0.390 -4.662 -6.319 1.00 97.06 136 ASN A N 1
ATOM 1009 C CA . ASN A 1 136 ? -0.448 -5.804 -5.925 1.00 97.06 136 ASN A CA 1
ATOM 1010 C C . ASN A 1 136 ? -0.004 -7.107 -6.633 1.00 97.06 136 ASN A C 1
ATOM 1012 O O . ASN A 1 136 ? 1.020 -7.149 -7.328 1.00 97.06 136 ASN A O 1
ATOM 1016 N N . GLU A 1 137 ? -0.762 -8.184 -6.450 1.00 95.81 137 GLU A N 1
ATOM 1017 C CA . GLU A 1 137 ? -0.539 -9.501 -7.056 1.00 95.81 137 GLU A CA 1
ATOM 1018 C C . GLU A 1 137 ? -0.543 -9.487 -8.588 1.00 95.81 137 GLU A C 1
ATOM 1020 O O . GLU A 1 137 ? 0.212 -10.241 -9.204 1.00 95.81 137 GLU A O 1
ATOM 1025 N N . ASN A 1 138 ? -1.278 -8.552 -9.193 1.00 96.50 138 ASN A N 1
ATOM 1026 C CA . ASN A 1 138 ? -1.364 -8.355 -10.640 1.00 96.50 138 ASN A CA 1
ATOM 1027 C C . ASN A 1 138 ? -0.334 -7.344 -11.170 1.00 96.50 138 ASN A C 1
ATOM 1029 O O . ASN A 1 138 ? -0.402 -6.936 -12.328 1.00 96.50 138 ASN A O 1
ATOM 1033 N N . ASN A 1 139 ? 0.644 -6.949 -10.342 1.00 96.62 139 ASN A N 1
ATOM 1034 C CA . ASN A 1 139 ? 1.660 -5.941 -10.662 1.00 96.62 139 ASN A CA 1
ATOM 1035 C C . ASN A 1 139 ? 1.084 -4.526 -10.899 1.00 96.62 139 ASN A C 1
ATOM 1037 O O . ASN A 1 139 ? 1.727 -3.685 -11.527 1.00 96.62 139 ASN A O 1
ATOM 1041 N N . VAL A 1 140 ? -0.096 -4.237 -10.345 1.00 97.38 140 VAL A N 1
ATOM 1042 C CA . VAL A 1 140 ? -0.762 -2.933 -10.420 1.00 97.38 140 VAL A CA 1
ATOM 1043 C C . VAL A 1 140 ? -0.313 -2.010 -9.285 1.00 97.38 140 VAL A C 1
ATOM 1045 O O . VAL A 1 140 ? -0.250 -2.385 -8.112 1.00 97.38 140 VAL A O 1
ATOM 1048 N N . ASP A 1 141 ? 0.008 -0.766 -9.638 1.00 96.75 141 ASP A N 1
ATOM 1049 C CA . ASP A 1 141 ? 0.183 0.354 -8.716 1.00 96.75 141 ASP A CA 1
ATOM 1050 C C . ASP A 1 141 ? -1.195 0.907 -8.328 1.00 96.75 141 ASP A C 1
ATOM 1052 O O . ASP A 1 141 ? -1.793 1.702 -9.059 1.00 96.75 141 ASP A O 1
ATOM 1056 N N . LEU A 1 142 ? -1.696 0.496 -7.159 1.00 96.31 142 LEU A N 1
ATOM 1057 C CA . LEU A 1 142 ? -3.023 0.891 -6.675 1.00 96.31 142 LEU A CA 1
ATOM 1058 C C . LEU A 1 142 ? -3.182 2.415 -6.523 1.00 96.31 142 LEU A C 1
ATOM 1060 O O . LEU A 1 142 ? -4.281 2.939 -6.696 1.00 96.31 142 LEU A O 1
ATOM 1064 N N . ASN A 1 143 ? -2.091 3.164 -6.312 1.00 94.38 143 ASN A N 1
ATOM 1065 C CA . ASN A 1 143 ? -2.125 4.630 -6.229 1.00 94.38 143 ASN A CA 1
ATOM 1066 C C . ASN A 1 143 ? -2.356 5.312 -7.596 1.00 94.38 143 ASN A C 1
ATOM 1068 O O . ASN A 1 143 ? -2.410 6.538 -7.697 1.00 94.38 143 ASN A O 1
ATOM 1072 N N . ARG A 1 144 ? -2.462 4.523 -8.669 1.00 93.44 144 ARG A N 1
ATOM 1073 C CA . ARG A 1 144 ? -2.800 4.961 -10.031 1.00 93.44 144 ARG A CA 1
ATOM 1074 C C . ARG A 1 144 ? -4.071 4.301 -10.557 1.00 93.44 144 ARG A C 1
ATOM 1076 O O . ARG A 1 144 ? -4.543 4.674 -11.622 1.00 93.44 144 ARG A O 1
ATOM 1083 N N . ASN A 1 145 ? -4.616 3.344 -9.818 1.00 95.06 145 ASN A N 1
ATOM 1084 C CA . ASN A 1 145 ? -5.693 2.485 -10.276 1.00 95.06 145 ASN A CA 1
ATOM 1085 C C . ASN A 1 145 ? -7.091 3.036 -9.938 1.00 95.06 145 ASN A C 1
ATOM 1087 O O . ASN A 1 145 ? -8.033 2.837 -10.698 1.00 95.06 145 ASN A O 1
ATOM 1091 N N . ALA A 1 146 ? -7.219 3.819 -8.861 1.00 91.50 146 ALA A N 1
ATOM 1092 C CA . ALA A 1 146 ? -8.472 4.464 -8.458 1.00 91.50 146 ALA A CA 1
ATOM 1093 C C . ALA A 1 146 ? -8.865 5.647 -9.375 1.00 91.50 146 ALA A C 1
ATOM 1095 O O . ALA A 1 146 ? -8.930 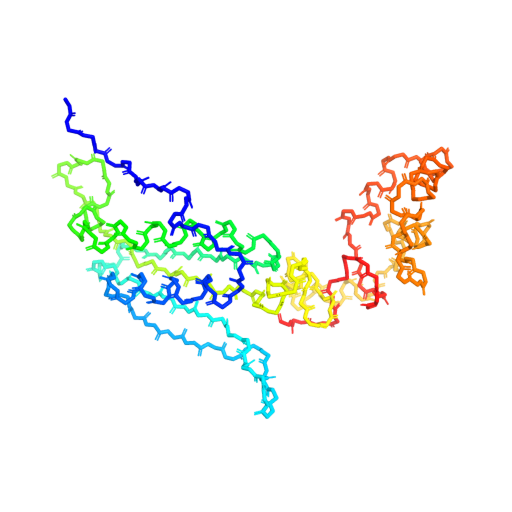6.807 -8.957 1.00 91.50 146 ALA A O 1
ATOM 1096 N N . LEU A 1 147 ? -9.103 5.365 -10.658 1.00 91.50 147 LEU A N 1
ATOM 1097 C CA . LEU A 1 147 ? -9.544 6.328 -11.662 1.00 91.50 147 LEU A CA 1
ATOM 1098 C C . LEU A 1 147 ? -11.078 6.333 -11.784 1.00 91.50 147 LEU A C 1
ATOM 1100 O O . LEU A 1 147 ? -11.696 5.270 -11.809 1.00 91.50 147 LEU A O 1
ATOM 1104 N N . PRO A 1 148 ? -11.710 7.512 -11.945 1.00 91.06 148 PRO A N 1
ATOM 1105 C CA . PRO A 1 148 ? -13.106 7.597 -12.365 1.00 91.06 148 PRO A CA 1
ATOM 1106 C C . PRO A 1 148 ? -13.325 6.937 -13.732 1.00 91.06 148 PRO A C 1
ATOM 1108 O O . PRO A 1 148 ? -12.458 7.032 -14.601 1.00 91.06 148 PRO A O 1
ATOM 1111 N N . GLU A 1 149 ? -14.518 6.388 -13.969 1.00 86.94 149 GLU A N 1
ATOM 1112 C CA . GLU A 1 149 ? -14.885 5.676 -15.210 1.00 86.94 149 GLU A CA 1
ATOM 1113 C C . GLU A 1 149 ? -14.500 6.435 -16.491 1.00 86.94 149 GLU A C 1
ATOM 1115 O O . GLU A 1 149 ? -13.869 5.903 -17.403 1.00 86.94 149 GLU A O 1
ATOM 1120 N N . ARG A 1 150 ? -14.788 7.741 -16.534 1.00 88.31 150 ARG A N 1
ATOM 1121 C CA . ARG A 1 150 ? -14.429 8.592 -17.675 1.00 88.31 150 ARG A CA 1
ATOM 1122 C C . ARG A 1 150 ? -12.918 8.595 -17.952 1.00 88.31 150 ARG A C 1
ATOM 1124 O O . ARG A 1 150 ? -12.511 8.562 -19.111 1.00 88.31 150 ARG A O 1
ATOM 1131 N N . ARG A 1 151 ? -12.083 8.614 -16.905 1.00 90.19 151 ARG A N 1
ATOM 1132 C CA . ARG A 1 151 ? -10.621 8.614 -17.056 1.00 90.19 151 ARG A CA 1
ATOM 1133 C C . ARG A 1 151 ? -10.096 7.286 -17.579 1.00 90.19 151 ARG A C 1
ATOM 1135 O O . ARG A 1 151 ? -9.090 7.317 -18.276 1.00 90.19 151 ARG A O 1
ATOM 1142 N N . TRP A 1 152 ? -10.762 6.159 -17.311 1.00 92.06 152 TRP A N 1
ATOM 1143 C CA . TRP A 1 152 ? -10.361 4.861 -17.866 1.00 92.06 152 TRP A CA 1
ATOM 1144 C C . TRP A 1 152 ? -10.382 4.855 -19.393 1.00 92.06 152 TRP A C 1
ATOM 1146 O O . TRP A 1 152 ? -9.434 4.383 -20.020 1.00 92.06 152 TRP A O 1
ATOM 1156 N N . SER A 1 153 ? -11.423 5.434 -19.993 1.00 89.62 153 SER A N 1
ATOM 1157 C CA . SER A 1 153 ? -11.511 5.578 -21.451 1.00 89.62 153 SER A CA 1
ATOM 1158 C C . SER A 1 153 ? -10.392 6.470 -21.999 1.00 89.62 153 SER A C 1
ATOM 1160 O O . SER A 1 153 ? -9.768 6.141 -23.006 1.00 89.62 153 SER A O 1
ATOM 1162 N N . GLU A 1 154 ? -10.084 7.567 -21.301 1.00 91.25 154 GLU A N 1
ATOM 1163 C CA . GLU A 1 154 ? -9.022 8.503 -21.686 1.00 91.25 154 GLU A CA 1
ATOM 1164 C C . GLU A 1 154 ? -7.628 7.855 -21.622 1.00 91.25 154 GLU A C 1
ATOM 1166 O O . GLU A 1 154 ? -6.859 7.985 -22.573 1.00 91.25 154 GLU A O 1
ATOM 1171 N N . VAL A 1 155 ? -7.290 7.124 -20.550 1.00 90.62 155 VAL A N 1
ATOM 1172 C CA . VAL A 1 155 ? -5.968 6.472 -20.442 1.00 90.62 155 VAL A CA 1
ATOM 1173 C C . VAL A 1 155 ? -5.790 5.327 -21.435 1.00 90.62 155 VAL A C 1
ATOM 1175 O O . VAL A 1 155 ? -4.678 5.145 -21.920 1.00 90.62 155 VAL A O 1
ATOM 1178 N N . LYS A 1 156 ? -6.863 4.598 -21.774 1.00 86.50 156 LYS A N 1
ATOM 1179 C CA . LYS A 1 156 ? -6.826 3.498 -22.752 1.00 86.50 156 LYS A CA 1
ATOM 1180 C C . LYS A 1 156 ? -6.691 3.984 -24.197 1.00 86.50 156 LYS A C 1
ATOM 1182 O O . LYS A 1 156 ? -6.096 3.288 -25.009 1.00 86.50 156 LYS A O 1
ATOM 1187 N N . ALA A 1 157 ? -7.248 5.153 -24.520 1.00 89.81 157 ALA A N 1
ATOM 1188 C CA . ALA A 1 157 ? -7.186 5.731 -25.866 1.00 89.81 157 ALA A CA 1
ATOM 1189 C C . ALA A 1 157 ? -5.926 6.577 -26.119 1.00 89.81 157 ALA A C 1
ATOM 1191 O O . ALA A 1 157 ? -5.613 6.900 -27.265 1.00 89.81 157 ALA A O 1
ATOM 1192 N N . ARG A 1 158 ? -5.227 6.989 -25.057 1.00 89.94 158 ARG A N 1
ATOM 1193 C CA . ARG A 1 158 ? -4.021 7.815 -25.143 1.00 89.94 158 ARG A CA 1
ATOM 1194 C C . ARG A 1 158 ? -2.867 7.036 -25.771 1.00 89.94 158 ARG A C 1
ATOM 1196 O O . ARG A 1 158 ? -2.747 5.836 -25.554 1.00 89.94 158 ARG A O 1
ATOM 1203 N N . ASP A 1 159 ? -1.984 7.750 -26.469 1.00 92.94 159 ASP A N 1
ATOM 1204 C CA . ASP A 1 159 ? -0.701 7.202 -26.917 1.00 92.94 159 ASP A CA 1
ATOM 1205 C C . ASP A 1 159 ? 0.024 6.510 -25.737 1.00 92.94 159 ASP A C 1
ATOM 1207 O O . ASP A 1 159 ? 0.326 7.181 -24.736 1.00 92.94 159 ASP A O 1
ATOM 1211 N N . PRO A 1 160 ? 0.292 5.192 -25.836 1.00 90.44 160 PRO A N 1
ATOM 1212 C CA . PRO A 1 160 ? 1.002 4.429 -24.815 1.00 90.44 160 PRO A CA 1
ATOM 1213 C C . PRO A 1 160 ? 2.340 5.055 -24.406 1.00 90.44 160 PRO A C 1
ATOM 1215 O O . PRO A 1 160 ? 2.690 5.045 -23.224 1.00 90.44 160 PRO A O 1
ATOM 1218 N N . ASN A 1 161 ? 3.051 5.685 -25.349 1.00 93.81 161 ASN A N 1
ATOM 1219 C CA . ASN A 1 161 ? 4.372 6.261 -25.107 1.00 93.81 161 ASN A CA 1
ATOM 1220 C C . ASN A 1 161 ? 4.358 7.788 -24.896 1.00 93.81 161 ASN A C 1
ATOM 1222 O O . ASN A 1 161 ? 5.399 8.439 -24.958 1.00 93.81 161 ASN A O 1
ATOM 1226 N N . VAL A 1 162 ? 3.212 8.395 -24.561 1.00 93.12 162 VAL A N 1
ATOM 1227 C CA . VAL A 1 162 ? 3.088 9.859 -24.354 1.00 93.12 162 VAL A CA 1
ATOM 1228 C C . VAL A 1 162 ? 4.055 10.441 -23.301 1.00 93.12 162 VAL A C 1
ATOM 1230 O O . VAL A 1 162 ? 4.343 11.645 -23.269 1.00 93.12 162 VAL A O 1
ATOM 1233 N N . ALA A 1 163 ? 4.525 9.601 -22.378 1.00 92.94 163 ALA A N 1
ATOM 1234 C CA . ALA A 1 163 ? 5.474 9.971 -21.333 1.00 92.94 163 ALA A CA 1
ATOM 1235 C C . ALA A 1 163 ? 6.922 9.546 -21.634 1.00 92.94 163 ALA A C 1
ATOM 1237 O O . ALA A 1 163 ? 7.795 9.870 -20.831 1.00 92.94 163 ALA A O 1
ATOM 1238 N N . GLY A 1 164 ? 7.171 8.861 -22.755 1.00 94.06 164 GLY A N 1
ATOM 1239 C CA . GLY A 1 164 ? 8.475 8.303 -23.113 1.00 94.06 164 GLY A CA 1
ATOM 1240 C C . GLY A 1 164 ? 8.841 7.044 -22.324 1.00 94.06 164 GLY A C 1
ATOM 1241 O O . GLY A 1 164 ? 10.021 6.787 -22.131 1.00 94.06 164 GLY A O 1
ATOM 1242 N N . TYR A 1 165 ? 7.866 6.291 -21.798 1.00 95.12 165 TYR A N 1
ATOM 1243 C CA . TYR A 1 165 ? 8.130 5.067 -21.029 1.00 95.12 165 TYR A CA 1
ATOM 1244 C C . TYR A 1 165 ? 8.884 4.016 -21.850 1.00 95.12 165 TYR A C 1
ATOM 1246 O O . TYR A 1 165 ? 9.857 3.443 -21.360 1.00 95.12 165 TYR A O 1
ATOM 1254 N N . ASP A 1 166 ? 8.470 3.801 -23.099 1.00 94.06 166 ASP A N 1
ATOM 1255 C CA . ASP A 1 166 ? 9.015 2.745 -23.955 1.00 94.06 166 ASP A CA 1
ATOM 1256 C C . ASP A 1 166 ? 10.468 3.034 -24.358 1.00 94.06 166 ASP A C 1
ATOM 1258 O O . ASP A 1 166 ? 11.250 2.106 -24.569 1.00 94.06 166 ASP A O 1
ATOM 1262 N N . ASP A 1 167 ? 10.874 4.308 -24.351 1.00 93.00 167 ASP A N 1
ATOM 1263 C CA . ASP A 1 167 ? 12.261 4.726 -24.588 1.00 93.00 167 ASP A CA 1
ATOM 1264 C C . ASP A 1 167 ? 13.215 4.182 -23.505 1.00 93.00 167 ASP A C 1
ATOM 1266 O O . ASP A 1 167 ? 14.410 4.013 -23.750 1.00 93.00 167 ASP A O 1
ATOM 1270 N N . PHE A 1 168 ? 12.687 3.881 -22.312 1.00 93.44 168 PHE A N 1
ATOM 1271 C CA . PHE A 1 168 ? 13.435 3.375 -21.160 1.00 93.44 168 PHE A CA 1
ATOM 1272 C C . PHE A 1 168 ? 13.022 1.952 -20.744 1.00 93.44 168 PHE A C 1
ATOM 1274 O O . PHE A 1 168 ? 13.474 1.482 -19.697 1.00 93.44 168 PHE A O 1
ATOM 1281 N N . ASP A 1 169 ? 12.215 1.236 -21.539 1.00 91.50 169 ASP A N 1
ATOM 1282 C CA . ASP A 1 169 ? 11.684 -0.091 -21.177 1.00 91.50 169 ASP A CA 1
ATOM 1283 C C . ASP A 1 169 ? 12.800 -1.071 -20.780 1.00 91.50 169 ASP A C 1
ATOM 1285 O O . ASP A 1 169 ? 12.749 -1.681 -19.715 1.00 91.50 169 ASP A O 1
ATOM 1289 N N . GLY A 1 170 ? 13.893 -1.126 -21.548 1.00 89.12 170 GLY A N 1
ATOM 1290 C CA . GLY A 1 170 ? 15.035 -1.997 -21.243 1.00 89.12 170 GLY A CA 1
ATOM 1291 C C . GLY A 1 170 ? 15.816 -1.632 -19.968 1.00 89.12 170 GLY A C 1
ATOM 1292 O O . GLY A 1 170 ? 16.585 -2.458 -19.465 1.00 89.12 170 GLY A O 1
ATOM 1293 N N . LEU A 1 171 ? 15.653 -0.409 -19.446 1.00 90.25 171 LEU A N 1
ATOM 1294 C CA . LEU A 1 171 ? 16.200 0.015 -18.153 1.00 90.25 171 LEU A CA 1
ATOM 1295 C C . LEU A 1 171 ? 15.236 -0.316 -17.008 1.00 90.25 171 LEU A C 1
ATOM 1297 O O . LEU A 1 171 ? 15.680 -0.733 -15.940 1.00 90.25 171 LEU A O 1
ATOM 1301 N N . PHE A 1 172 ? 13.937 -0.117 -17.225 1.00 91.88 172 PHE A N 1
ATOM 1302 C CA . PHE A 1 172 ? 12.902 -0.294 -16.210 1.00 91.88 172 PHE A CA 1
ATOM 1303 C C . PHE A 1 172 ? 12.512 -1.760 -16.001 1.00 91.88 172 PHE A C 1
ATOM 1305 O O . PHE A 1 172 ? 12.257 -2.172 -14.870 1.00 91.88 172 PHE A O 1
ATOM 1312 N N . ASN A 1 173 ? 12.504 -2.544 -17.078 1.00 91.56 173 ASN A N 1
ATOM 1313 C CA . ASN A 1 173 ? 11.941 -3.888 -17.134 1.00 91.56 173 ASN A CA 1
ATOM 1314 C C . ASN A 1 173 ? 13.007 -4.882 -17.623 1.00 91.56 173 ASN A C 1
ATOM 1316 O O . ASN A 1 173 ? 13.018 -5.281 -18.790 1.00 91.56 173 ASN A O 1
ATOM 1320 N N . PRO A 1 174 ? 13.954 -5.286 -16.755 1.00 87.12 174 PRO A N 1
ATOM 1321 C CA . PRO A 1 174 ? 14.982 -6.240 -17.142 1.00 87.12 174 PRO A CA 1
ATOM 1322 C C . PRO A 1 174 ? 14.348 -7.585 -17.551 1.00 87.12 174 PRO A C 1
ATOM 1324 O O . PRO A 1 174 ? 13.455 -8.082 -16.864 1.00 87.12 174 PRO A O 1
ATOM 1327 N N . PRO A 1 175 ? 14.830 -8.236 -18.628 1.00 85.25 175 PRO A N 1
ATOM 1328 C CA . PRO A 1 175 ? 14.202 -9.444 -19.181 1.00 85.25 175 PRO A CA 1
ATOM 1329 C C . PRO A 1 175 ? 14.397 -10.695 -18.312 1.00 85.25 175 PRO A C 1
ATOM 1331 O O . PRO A 1 175 ? 13.822 -11.745 -18.590 1.00 85.25 175 PRO A O 1
ATOM 1334 N N . ARG A 1 176 ? 15.245 -10.606 -17.285 1.00 88.31 176 ARG A N 1
ATOM 1335 C CA . ARG A 1 176 ? 15.561 -11.682 -16.346 1.00 88.31 176 ARG A CA 1
ATOM 1336 C C . ARG A 1 176 ? 15.820 -11.101 -14.954 1.00 88.31 176 ARG A C 1
ATOM 1338 O O . ARG A 1 176 ? 16.178 -9.923 -14.865 1.00 88.31 176 ARG A O 1
ATOM 1345 N N . PRO A 1 177 ? 15.725 -11.916 -13.888 1.00 85.75 177 PRO A N 1
ATOM 1346 C CA . PRO A 1 177 ? 16.157 -11.504 -12.560 1.00 85.75 177 PRO A CA 1
ATOM 1347 C C . PRO A 1 177 ? 17.587 -10.928 -12.581 1.00 85.75 177 PRO A C 1
ATOM 1349 O O . PRO A 1 177 ? 18.454 -11.461 -13.295 1.00 85.75 177 PRO A O 1
ATOM 1352 N N . PRO A 1 178 ? 17.844 -9.829 -11.846 1.00 84.50 178 PRO A N 1
ATOM 1353 C CA . PRO A 1 178 ? 19.156 -9.201 -11.820 1.00 84.50 178 PRO A CA 1
ATOM 1354 C C . PRO A 1 178 ? 20.182 -10.131 -11.166 1.00 84.50 178 PRO A C 1
ATOM 1356 O O . PRO A 1 178 ? 19.916 -10.756 -10.141 1.00 84.50 178 PRO A O 1
ATOM 1359 N N . THR A 1 179 ? 21.376 -10.210 -11.751 1.00 90.12 179 THR A N 1
ATOM 1360 C CA . THR A 1 179 ? 22.542 -10.806 -11.082 1.00 90.12 179 THR A CA 1
ATOM 1361 C C . THR A 1 179 ? 23.165 -9.774 -10.127 1.00 90.12 179 THR A C 1
ATOM 1363 O O . THR A 1 179 ? 22.892 -8.578 -10.273 1.00 90.12 179 THR A O 1
ATOM 1366 N N . PRO A 1 180 ? 24.055 -10.160 -9.193 1.00 88.12 180 PRO A N 1
ATOM 1367 C CA . PRO A 1 180 ? 24.782 -9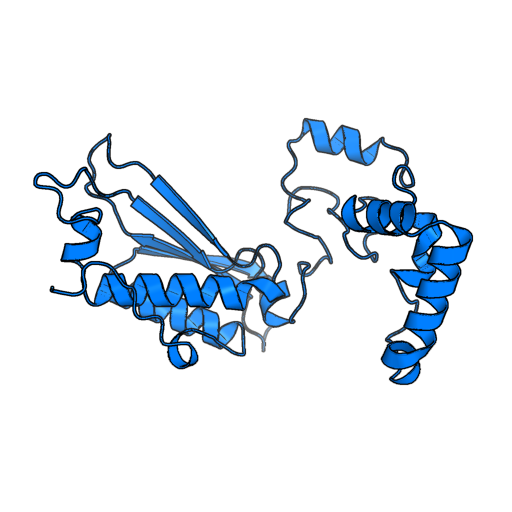.190 -8.366 1.00 88.12 180 PRO A CA 1
ATOM 1368 C C . PRO A 1 180 ? 25.525 -8.119 -9.182 1.00 88.12 180 PRO A C 1
ATOM 1370 O O . PRO A 1 180 ? 25.571 -6.957 -8.784 1.00 88.12 180 PRO A O 1
ATOM 1373 N N . TRP A 1 181 ? 26.048 -8.479 -10.361 1.00 86.50 181 TRP A N 1
ATOM 1374 C CA . TRP A 1 181 ? 26.657 -7.529 -11.299 1.00 86.50 181 TRP A CA 1
ATOM 1375 C C . TRP A 1 181 ? 25.643 -6.536 -11.880 1.00 86.50 181 TRP A C 1
ATOM 1377 O O . TRP A 1 181 ? 25.933 -5.344 -12.015 1.00 86.50 181 TRP A O 1
ATOM 1387 N N . ASP A 1 182 ? 24.436 -7.012 -12.194 1.00 84.25 182 ASP A N 1
ATOM 1388 C CA . ASP A 1 182 ? 23.364 -6.147 -12.683 1.00 84.25 182 ASP A CA 1
ATOM 1389 C C . ASP A 1 182 ? 22.932 -5.141 -11.621 1.00 84.25 182 ASP A C 1
ATOM 1391 O O . ASP A 1 182 ? 22.804 -3.958 -11.924 1.00 84.25 182 ASP A O 1
ATOM 1395 N N . ALA A 1 183 ? 22.796 -5.596 -10.374 1.00 76.81 183 ALA A N 1
ATOM 1396 C CA . ALA A 1 183 ? 22.395 -4.761 -9.247 1.00 76.81 183 ALA A CA 1
ATOM 1397 C C . ALA A 1 183 ? 23.431 -3.684 -8.866 1.00 76.81 183 ALA A C 1
ATOM 1399 O O . ALA A 1 183 ? 23.063 -2.688 -8.249 1.00 76.81 183 ALA A O 1
ATOM 1400 N N . THR A 1 184 ? 24.710 -3.864 -9.217 1.00 77.56 184 THR A N 1
ATOM 1401 C CA . THR A 1 184 ? 25.804 -2.998 -8.739 1.00 77.56 184 THR A CA 1
ATOM 1402 C C . THR A 1 184 ? 26.408 -2.099 -9.813 1.00 77.56 184 THR A C 1
ATOM 1404 O O . THR A 1 184 ? 26.610 -0.918 -9.556 1.00 77.56 184 THR A O 1
ATOM 1407 N N . ALA A 1 185 ? 26.679 -2.608 -11.016 1.00 83.50 185 ALA A N 1
ATOM 1408 C CA . ALA A 1 185 ? 27.428 -1.860 -12.032 1.00 83.50 185 ALA A CA 1
ATOM 1409 C C . ALA A 1 185 ? 26.697 -1.762 -13.373 1.00 83.50 185 ALA A C 1
ATOM 1411 O O . ALA A 1 185 ? 26.671 -0.694 -13.987 1.00 83.50 185 ALA A O 1
ATOM 1412 N N . SER A 1 186 ? 26.072 -2.854 -13.824 1.00 86.00 186 SER A N 1
ATOM 1413 C CA . SER A 1 186 ? 25.411 -2.884 -15.133 1.00 86.00 186 SER A CA 1
ATOM 1414 C C . SER A 1 186 ? 24.189 -1.953 -15.165 1.00 86.00 186 SER A C 1
ATOM 1416 O O . SER A 1 186 ? 24.021 -1.203 -16.130 1.00 86.00 186 SER A O 1
ATOM 1418 N N . PHE A 1 187 ? 23.399 -1.905 -14.084 1.00 87.19 187 PHE A N 1
ATOM 1419 C CA . PHE A 1 187 ? 22.287 -0.963 -13.950 1.00 87.19 187 PHE A CA 1
ATOM 1420 C C . PHE A 1 187 ? 22.757 0.494 -13.955 1.00 87.19 187 PHE A C 1
ATOM 1422 O O . PHE A 1 187 ? 22.230 1.293 -14.725 1.00 87.19 187 PHE A O 1
ATOM 1429 N N . LEU A 1 188 ? 23.773 0.838 -13.152 1.00 88.00 188 LEU A N 1
ATOM 1430 C CA . LEU A 1 188 ? 24.291 2.209 -13.076 1.00 88.00 188 LEU A CA 1
ATOM 1431 C C . LEU A 1 188 ? 24.829 2.680 -14.428 1.00 88.00 188 LEU A C 1
ATOM 1433 O O . LEU A 1 188 ? 24.503 3.781 -14.868 1.00 88.00 188 LEU A O 1
ATOM 1437 N N . LEU A 1 189 ? 25.588 1.830 -15.125 1.00 90.94 189 LEU A N 1
ATOM 1438 C CA . LEU A 1 189 ? 26.088 2.143 -16.460 1.00 90.94 189 LEU A CA 1
ATOM 1439 C C . LEU A 1 189 ? 24.936 2.383 -17.444 1.00 90.94 189 LEU A C 1
ATOM 1441 O O . LEU A 1 189 ? 24.926 3.392 -18.147 1.00 90.94 189 LEU A O 1
ATOM 1445 N N . ARG A 1 190 ? 23.935 1.493 -17.474 1.00 90.00 190 ARG A N 1
ATOM 1446 C CA . ARG A 1 190 ? 22.750 1.660 -18.331 1.00 90.00 190 ARG A CA 1
ATOM 1447 C C . ARG A 1 190 ? 21.976 2.926 -17.985 1.00 90.00 190 ARG A C 1
ATOM 1449 O O . ARG A 1 190 ? 21.536 3.615 -18.901 1.00 90.00 190 ARG A O 1
ATOM 1456 N N . ALA A 1 191 ? 21.830 3.252 -16.703 1.00 90.75 191 ALA A N 1
ATOM 1457 C CA . ALA A 1 191 ? 21.168 4.470 -16.256 1.00 90.75 191 ALA A CA 1
ATOM 1458 C C . ALA A 1 191 ? 21.919 5.718 -16.744 1.00 90.75 191 ALA A C 1
ATOM 1460 O O . ALA A 1 191 ? 21.304 6.595 -17.343 1.00 90.75 191 ALA A O 1
ATOM 1461 N N . VAL A 1 192 ? 23.246 5.770 -16.582 1.00 93.56 192 VAL A N 1
ATOM 1462 C CA . VAL A 1 192 ? 24.081 6.884 -17.065 1.00 93.56 192 VAL A CA 1
ATOM 1463 C C . VAL A 1 192 ? 23.991 7.032 -18.583 1.00 93.56 192 VAL A C 1
ATOM 1465 O O . VAL A 1 192 ? 23.782 8.141 -19.069 1.00 93.56 192 VAL A O 1
ATOM 1468 N N . LEU A 1 193 ? 24.080 5.933 -19.339 1.00 93.19 193 LEU A N 1
ATOM 1469 C CA . LEU A 1 193 ? 23.958 5.960 -20.801 1.00 93.19 193 LEU A CA 1
ATOM 1470 C C . LEU A 1 193 ? 22.578 6.463 -21.255 1.00 93.19 193 LEU A C 1
ATOM 1472 O O . LEU A 1 193 ? 22.492 7.276 -22.174 1.00 93.19 193 LEU A O 1
ATOM 1476 N N . ASN A 1 194 ? 21.503 6.029 -20.592 1.00 92.31 194 ASN A N 1
ATOM 1477 C CA . ASN A 1 194 ? 20.147 6.502 -20.881 1.00 92.31 194 ASN A CA 1
ATOM 1478 C C . ASN A 1 194 ? 19.964 7.980 -20.521 1.00 92.31 194 ASN A C 1
ATOM 1480 O O . ASN A 1 194 ? 19.368 8.725 -21.295 1.00 92.31 194 ASN A O 1
ATOM 1484 N N . ILE A 1 195 ? 20.514 8.431 -19.391 1.00 93.06 195 ILE A N 1
ATOM 1485 C CA . ILE A 1 195 ? 20.492 9.845 -18.994 1.00 93.06 195 ILE A CA 1
ATOM 1486 C C . ILE A 1 195 ? 21.268 10.699 -20.000 1.00 93.06 195 ILE A C 1
ATOM 1488 O O . ILE A 1 195 ? 20.785 11.761 -20.379 1.00 93.06 195 ILE A O 1
ATOM 1492 N N . ALA A 1 196 ? 22.432 10.241 -20.463 1.00 93.25 196 ALA A N 1
ATOM 1493 C CA . ALA A 1 196 ? 23.220 10.953 -21.465 1.00 93.25 196 ALA A CA 1
ATOM 1494 C C . ALA A 1 196 ? 22.495 11.041 -22.819 1.00 93.25 196 ALA A C 1
ATOM 1496 O O . ALA A 1 196 ? 22.558 12.074 -23.480 1.00 93.25 196 ALA A O 1
ATOM 1497 N N . ARG A 1 197 ? 21.788 9.977 -23.223 1.00 93.69 197 ARG A N 1
ATOM 1498 C CA . ARG A 1 197 ? 21.090 9.905 -24.515 1.00 93.69 197 ARG A CA 1
ATOM 1499 C C . ARG A 1 197 ? 19.745 10.634 -24.530 1.00 93.69 197 ARG A C 1
ATOM 1501 O O . ARG A 1 197 ? 19.427 11.287 -25.517 1.00 93.69 197 ARG A O 1
ATOM 1508 N N . HIS A 1 198 ? 18.956 10.499 -23.467 1.00 92.00 198 HIS A N 1
ATOM 1509 C CA . HIS A 1 198 ? 17.562 10.954 -23.428 1.00 92.00 198 HIS A CA 1
ATOM 1510 C C . HIS A 1 198 ? 17.315 12.090 -22.429 1.00 92.00 198 HIS A C 1
ATOM 1512 O O . HIS A 1 198 ? 16.267 12.727 -22.481 1.00 92.00 198 HIS A O 1
ATOM 1518 N N . GLY A 1 199 ? 18.264 12.382 -21.537 1.00 94.31 199 GLY A N 1
ATOM 1519 C CA . GLY A 1 199 ? 18.144 13.410 -20.505 1.00 94.31 199 GLY A CA 1
ATOM 1520 C C . GLY A 1 199 ? 17.458 12.916 -19.227 1.00 94.31 199 GLY A C 1
ATOM 1521 O O . GLY A 1 199 ? 16.463 12.190 -19.252 1.00 94.31 199 GLY A O 1
ATOM 1522 N N . PHE A 1 200 ? 17.960 13.368 -18.074 1.00 93.88 200 PHE A N 1
ATOM 1523 C CA . PHE A 1 200 ? 17.435 12.983 -16.756 1.00 93.88 200 PHE A CA 1
ATOM 1524 C C . PHE A 1 200 ? 15.956 13.354 -16.559 1.00 93.88 200 PHE A C 1
ATOM 1526 O O . PHE A 1 200 ? 15.195 12.583 -15.977 1.00 93.88 200 PHE A O 1
ATOM 1533 N N . LEU A 1 201 ? 15.531 14.521 -17.059 1.00 95.06 201 LEU A N 1
ATOM 1534 C CA . LEU A 1 201 ? 14.143 14.974 -16.929 1.00 95.06 201 LEU A CA 1
ATOM 1535 C C . LEU A 1 201 ? 13.164 14.066 -17.679 1.00 95.06 201 LEU A C 1
ATOM 1537 O O . LEU A 1 201 ? 12.095 13.772 -17.147 1.00 95.06 201 LEU A O 1
ATOM 1541 N N . ASN A 1 202 ? 13.539 13.585 -18.866 1.00 93.81 202 ASN A N 1
ATOM 1542 C CA . ASN A 1 202 ? 12.703 12.672 -19.643 1.00 93.81 202 ASN A CA 1
ATOM 1543 C C . ASN A 1 202 ? 12.613 11.302 -18.967 1.00 93.81 202 ASN A C 1
ATOM 1545 O O . ASN A 1 202 ? 11.512 10.785 -18.818 1.00 93.81 202 ASN A O 1
ATOM 1549 N N . LEU A 1 203 ? 13.727 10.779 -18.441 1.00 93.19 203 LEU A N 1
ATOM 1550 C CA . LEU A 1 203 ? 13.726 9.543 -17.650 1.00 93.19 203 LEU A CA 1
ATOM 1551 C C . LEU A 1 203 ? 12.819 9.665 -16.421 1.00 93.19 203 LEU A C 1
ATOM 1553 O O . LEU A 1 203 ? 11.966 8.811 -16.177 1.00 93.19 203 LEU A O 1
ATOM 1557 N N . LYS A 1 204 ? 12.961 10.752 -15.653 1.00 93.56 204 LYS A N 1
ATOM 1558 C CA . LYS A 1 204 ? 12.124 11.004 -14.474 1.00 93.56 204 LYS A CA 1
ATOM 1559 C C . LYS A 1 204 ? 10.647 11.125 -14.852 1.00 93.56 204 LYS A C 1
ATOM 1561 O O . LYS A 1 204 ? 9.801 10.571 -14.154 1.00 93.56 204 LYS A O 1
ATOM 1566 N N . ARG A 1 205 ? 10.330 11.835 -15.939 1.00 94.12 205 ARG A N 1
ATOM 1567 C CA . ARG A 1 205 ? 8.959 11.973 -16.450 1.00 94.12 205 ARG A CA 1
ATOM 1568 C C . ARG A 1 205 ? 8.374 10.614 -16.826 1.00 94.12 205 ARG A C 1
ATOM 1570 O O . ARG A 1 205 ? 7.280 10.310 -16.361 1.00 94.12 205 ARG A O 1
ATOM 1577 N N . ALA A 1 206 ? 9.101 9.814 -17.600 1.00 93.12 206 ALA A N 1
ATOM 1578 C CA . ALA A 1 206 ? 8.692 8.477 -18.018 1.00 93.12 206 ALA A CA 1
ATOM 1579 C C . ALA A 1 206 ? 8.366 7.578 -16.817 1.00 93.12 206 ALA A C 1
ATOM 1581 O O . ALA A 1 206 ? 7.320 6.934 -16.780 1.00 93.12 206 ALA A O 1
ATOM 1582 N N . LEU A 1 207 ? 9.218 7.609 -15.789 1.00 90.81 207 LEU A N 1
ATOM 1583 C CA . LEU A 1 207 ? 9.046 6.810 -14.579 1.00 90.81 207 LEU A CA 1
ATOM 1584 C C . LEU A 1 207 ? 7.853 7.277 -13.722 1.00 90.81 207 LEU A C 1
ATOM 1586 O O . LEU A 1 207 ? 7.025 6.476 -13.295 1.00 90.81 207 LEU A O 1
ATOM 1590 N N . VAL A 1 208 ? 7.747 8.585 -13.463 1.00 91.50 208 VAL A N 1
ATOM 1591 C CA . VAL A 1 208 ? 6.739 9.154 -12.548 1.00 91.50 208 VAL A CA 1
ATOM 1592 C C . VAL A 1 208 ? 5.351 9.242 -13.189 1.00 91.50 208 VAL A C 1
ATOM 1594 O O . VAL A 1 208 ? 4.348 9.192 -12.473 1.00 91.50 208 VAL A O 1
ATOM 1597 N N . ALA A 1 209 ? 5.253 9.341 -14.515 1.00 91.38 209 ALA A N 1
ATOM 1598 C CA . ALA A 1 209 ? 3.966 9.346 -15.210 1.00 91.38 209 ALA A CA 1
ATOM 1599 C C . ALA A 1 209 ? 3.216 8.010 -15.072 1.00 91.38 209 ALA A C 1
ATOM 1601 O O . ALA A 1 209 ? 1.982 8.009 -15.059 1.00 91.38 209 ALA A O 1
ATOM 1602 N N . GLY A 1 210 ? 3.945 6.902 -14.893 1.00 91.62 210 GLY A N 1
ATOM 1603 C CA . GLY A 1 210 ? 3.385 5.554 -14.947 1.00 91.62 210 GLY A CA 1
ATOM 1604 C C . GLY A 1 210 ? 2.856 5.208 -16.340 1.00 91.62 210 GLY A C 1
ATOM 1605 O O . GLY A 1 210 ? 2.946 6.005 -17.276 1.00 91.62 210 GLY A O 1
ATOM 1606 N N . GLN A 1 211 ? 2.296 4.010 -16.477 1.00 94.06 211 GLN A N 1
ATOM 1607 C CA . GLN A 1 211 ? 1.802 3.510 -17.760 1.00 94.06 211 GLN A CA 1
ATOM 1608 C C . GLN A 1 211 ? 0.619 2.547 -17.579 1.00 94.06 211 GLN A C 1
ATOM 1610 O O . GLN A 1 211 ? 0.388 2.054 -16.477 1.00 94.06 211 GLN A O 1
ATOM 1615 N N . TYR A 1 212 ? -0.152 2.313 -18.645 1.00 94.88 212 TYR A N 1
ATOM 1616 C CA . TYR A 1 212 ? -1.364 1.473 -18.623 1.00 94.88 212 TYR A CA 1
ATOM 1617 C C . TYR A 1 212 ? -1.405 0.442 -19.767 1.00 94.88 212 TYR A C 1
ATOM 1619 O O . TYR A 1 212 ? -2.437 -0.188 -19.989 1.00 94.88 212 TYR A O 1
ATOM 1627 N N . HIS A 1 213 ? -0.298 0.242 -20.491 1.00 93.25 213 HIS A N 1
ATOM 1628 C CA . HIS A 1 213 ? -0.230 -0.642 -21.664 1.00 93.25 213 HIS A CA 1
ATOM 1629 C C . HIS A 1 213 ? 0.653 -1.880 -21.475 1.00 93.25 213 HIS A C 1
ATOM 1631 O O . HIS A 1 213 ? 0.427 -2.884 -22.145 1.00 93.25 213 HIS A O 1
ATOM 1637 N N . ASN A 1 214 ? 1.632 -1.848 -20.568 1.00 93.75 214 ASN A N 1
ATOM 1638 C CA . ASN A 1 214 ? 2.540 -2.961 -20.295 1.00 93.75 214 ASN A CA 1
ATOM 1639 C C . ASN A 1 214 ? 2.286 -3.548 -18.890 1.00 93.75 214 ASN A C 1
ATOM 1641 O O . ASN A 1 214 ? 2.864 -3.065 -17.915 1.00 93.75 214 ASN A O 1
ATOM 1645 N N . PRO A 1 215 ? 1.489 -4.623 -18.747 1.00 94.88 215 PRO A N 1
ATOM 1646 C CA . PRO A 1 215 ? 1.154 -5.188 -17.435 1.00 94.88 215 PRO A CA 1
ATOM 1647 C C . PRO A 1 215 ? 2.357 -5.768 -16.676 1.00 94.88 215 PRO A C 1
ATOM 1649 O O . PRO A 1 215 ? 2.331 -5.899 -15.455 1.00 94.88 215 PRO A O 1
ATOM 1652 N N . ARG A 1 216 ? 3.448 -6.093 -17.381 1.00 93.44 216 ARG A N 1
ATOM 1653 C CA . ARG A 1 216 ? 4.688 -6.596 -16.766 1.00 93.44 216 ARG A CA 1
ATOM 1654 C C . ARG A 1 216 ? 5.643 -5.478 -16.350 1.00 93.44 216 ARG A C 1
ATOM 1656 O O . ARG A 1 216 ? 6.645 -5.758 -15.699 1.00 93.44 216 ARG A O 1
ATOM 1663 N N . GLY A 1 217 ? 5.358 -4.242 -16.755 1.00 93.50 217 GLY A N 1
ATOM 1664 C CA . GLY A 1 217 ? 6.219 -3.099 -16.510 1.00 93.50 217 GLY A CA 1
ATOM 1665 C C . GLY A 1 217 ? 6.071 -2.526 -15.103 1.00 93.50 217 GLY A C 1
ATOM 1666 O O . GLY A 1 217 ? 5.017 -2.634 -14.476 1.00 93.50 217 GLY A O 1
ATOM 1667 N N . VAL A 1 218 ? 7.108 -1.857 -14.601 1.00 93.00 218 VAL A N 1
ATOM 1668 C CA . VAL A 1 218 ? 6.993 -1.050 -13.373 1.00 93.00 218 VAL A CA 1
ATOM 1669 C C . VAL A 1 218 ? 6.011 0.110 -13.565 1.00 93.00 218 VAL A C 1
ATOM 1671 O O . VAL A 1 218 ? 5.890 0.656 -14.664 1.00 93.00 218 VAL A O 1
ATOM 1674 N N . PHE A 1 219 ? 5.338 0.508 -12.480 1.00 94.50 219 PHE A N 1
ATOM 1675 C CA . PHE A 1 219 ? 4.346 1.595 -12.459 1.00 94.50 219 PHE A CA 1
ATOM 1676 C C . PHE A 1 219 ? 3.161 1.390 -13.416 1.00 94.50 219 PHE A C 1
ATOM 1678 O O . PHE A 1 219 ? 2.591 2.364 -13.918 1.00 94.50 219 PHE A O 1
ATOM 1685 N N . TYR A 1 220 ? 2.790 0.129 -13.649 1.00 96.06 220 TYR A N 1
ATOM 1686 C CA . TYR A 1 220 ? 1.562 -0.234 -14.346 1.00 96.06 220 TYR A CA 1
ATOM 1687 C C . TYR A 1 220 ? 0.334 0.147 -13.512 1.00 96.06 220 TYR A C 1
ATOM 1689 O O . TYR A 1 220 ? 0.243 -0.223 -12.348 1.00 96.06 220 TYR A O 1
ATOM 1697 N N . GLY A 1 221 ? -0.607 0.895 -14.085 1.00 95.25 221 GLY A N 1
ATOM 1698 C CA . GLY A 1 221 ? -1.807 1.367 -13.386 1.00 95.25 221 GLY A CA 1
ATOM 1699 C C . GLY A 1 221 ? -3.023 0.437 -13.462 1.00 95.25 221 GLY A C 1
ATOM 1700 O O . GLY A 1 221 ? -4.056 0.774 -12.890 1.00 95.25 221 GLY A O 1
ATOM 1701 N N . GLY A 1 222 ? -2.925 -0.716 -14.132 1.00 95.38 222 GLY A N 1
ATOM 1702 C CA . GLY A 1 222 ? -4.027 -1.678 -14.273 1.00 95.38 222 GLY A CA 1
ATOM 1703 C C . GLY A 1 222 ? -4.872 -1.495 -15.537 1.00 95.38 222 GLY A C 1
ATOM 1704 O O . GLY A 1 222 ? -4.676 -0.561 -16.317 1.00 95.38 222 GLY A O 1
ATOM 1705 N N . GLY A 1 223 ? -5.812 -2.420 -15.753 1.00 92.38 223 GLY A N 1
ATOM 1706 C CA . GLY A 1 223 ? -6.769 -2.395 -16.873 1.00 92.38 223 GLY A CA 1
ATOM 1707 C C . GLY A 1 223 ? -8.187 -1.943 -16.491 1.00 92.38 223 GLY A C 1
ATOM 1708 O O . GLY A 1 223 ? -9.025 -1.710 -17.370 1.00 92.38 223 GLY A O 1
ATOM 1709 N N . GLY A 1 224 ? -8.448 -1.820 -15.195 1.00 92.06 224 GLY A N 1
ATOM 1710 C CA . GLY A 1 224 ? -9.702 -1.433 -14.556 1.00 92.06 224 GLY A CA 1
ATOM 1711 C C . GLY A 1 224 ? -9.473 -1.318 -13.049 1.00 92.06 224 GLY A C 1
ATOM 1712 O O . GLY A 1 224 ? -8.354 -1.561 -12.602 1.00 92.06 224 GLY A O 1
ATOM 1713 N N . LEU A 1 225 ? -10.497 -0.919 -12.290 1.00 92.56 225 LEU A N 1
ATOM 1714 C CA . LEU A 1 225 ? -10.396 -0.818 -10.832 1.00 92.56 225 LEU A CA 1
ATOM 1715 C C . LEU A 1 225 ? -10.149 -2.207 -10.216 1.00 92.56 225 LEU A C 1
ATOM 1717 O O . LEU A 1 225 ? -10.899 -3.139 -10.508 1.00 92.56 225 LEU A O 1
ATOM 1721 N N . GLU A 1 226 ? -9.120 -2.306 -9.379 1.00 89.94 226 GLU A N 1
ATOM 1722 C CA . GLU A 1 226 ? -8.688 -3.482 -8.614 1.00 89.94 226 GLU A CA 1
ATOM 1723 C C . GLU A 1 226 ? -8.634 -3.168 -7.115 1.00 89.94 226 GLU A C 1
ATOM 1725 O O . GLU A 1 226 ? -8.162 -2.064 -6.745 1.00 89.94 226 GLU A O 1
#

Secondary structure (DSSP, 8-state):
----S-----HHHH--SSHHHHHHHHHHHHHHTT-EEEEEEEE---TTSPPEEEEEEEE-----TTS-EEEEE--SSGGGHHHHHHHHHHHHHHHHH-HHHHHTTSTT-SSPPPPPEEEEEE-S-HHHHHTT-SS-TTS--HHHH---HHHHHHHHHS-TTTTS-GGGHHHHS-SSPPPHHIIIIIHHHHHHHHHHHH-HHHHHHHHHH-BSS-TTSTTB--SS--

Sequence (226 aa):
TPNLGRIDAEPCRSYSETYWEARDRFLTAATAAGAELTSLEVVRGGKDSPSYTMDVAVLRGSGDEKSGLVVHSSGVHGVEGYSGSAVQVAFLRHAASNPESIRRGGDGASSPGPFPTIVLVHAVNPYGMAHYRRFNENNVDLNRNALPERRWSEVKARDPNVAGYDDFDGLFNPPRPPTPWDATASFLLRAVLNIARHGFLNLKRALVAGQYHNPRGVFYGGGGLE

Radius of gyration: 21.76 Å; chains: 1; bounding box: 51×49×60 Å

Foldseek 3Di:
DPPFDDLPLPPVLQFDPALVRLVVLLVVLLVLLVWDKDWAFPACADPPGHTFIKMKTKDAWPPDPPQEEAEQEAPLQQLRLRVSSSVSSSVSNCSSVCVPSQQQCGDPPPHRDIHHIYMYIRHPARQSNRVNGGAHPLLASSVLAPDDPVVLVVQVPDDQCPLPLVVCQCLFQPPDPDDPCRVPPVSVVSVVVSCVVPNPVSVVSNQVVAGDPDSRTHRHHYNHHD